Protein AF-A0A0L0F9A6-F1 (afdb_monomer)

InterPro domains:
  IPR023214 HAD superfamily [G3DSA:3.40.50.1000] (160-211)
  IPR023299 P-type ATPase, cytoplasmic domain N [G3DSA:3.40.1110.10] (5-159)
  IPR023299 P-type ATPase, cytoplasmic domain N [SSF81660] (18-168)
  IPR036412 HAD-like superfamily [SSF56784] (158-204)

Mean predicted aligned error: 7.93 Å

Secondary structure (DSSP, 8-state):
---------PPPS--S------S-HHHHHHHHHHHHTT--HHHHTTSS-EEEEEEEETTTTEEEEEEEETTEEEEEEEEEHHHHHHHEEEEE-TTS-EEE--HHHHHHHHHHHHHHHHTTPEEEEEEEEEEETTS-GGG--STTHHHHTSSEEEEEEEEE--PPPTTHHHHHHHHHHTTPPP----SS-HHHHHHHHHHTTS--STT-PPPP-

Foldseek 3Di:
DDDLDDDDDDDDDPPDDQPPDPDDPVVSVVVSVCVSVVHPVVVVVVAFDWPDWADADLVLQKTWTWTDHDQKIKIKMKGQAVSLLQQEQWEAGPVRDIDGCDPVNSVVVVVVSLVLLLVLWFKMWIWMDMGGPPPPPVPDDPVCVVVRSHHIYTYDMDTHHPDDDPCQLVVVVVCVVVVHQDDDDDSGDQSSSVNVCVVSVNDDDPPPRDDDD

Organism: NCBI:txid667725

Sequence (213 aa):
ASSGDATVVALSEAGTAPNEHVGSKTECALLQVCLDLGVEYSELRKEGATLRLIPFNSDRKRMSKVIHRNHSTRVHSKGASEVMLDLCTQQVDENGAVSDFTPKQKDVYLRHIDHYASDGLRTLVLAYKDYPEDHGISDWDEESIDDIEKNLVFLCLVGIQDPVRPEVPEAIQQCKSAGIVVRMVTGDNVTTATTIARECGILDSKNDLGMRV

pLDDT: mean 84.62, std 15.72, range [30.17, 98.31]

Structure (mmCIF, N/CA/C/O backbone):
data_AF-A0A0L0F9A6-F1
#
_entry.id   AF-A0A0L0F9A6-F1
#
loop_
_atom_site.group_PDB
_atom_site.id
_atom_site.type_symbol
_atom_site.label_atom_id
_atom_site.label_alt_id
_atom_site.label_comp_id
_atom_site.label_asym_id
_atom_site.label_entity_id
_atom_site.label_seq_id
_atom_site.pdbx_PDB_ins_code
_atom_site.Cartn_x
_atom_site.Cartn_y
_atom_site.Cartn_z
_atom_site.occupancy
_atom_site.B_iso_or_equiv
_atom_site.auth_seq_id
_atom_site.auth_comp_id
_atom_site.auth_asym_id
_atom_site.auth_atom_id
_atom_site.pdbx_PDB_model_num
ATOM 1 N N . ALA A 1 1 ? -15.914 -6.368 -26.655 1.00 30.17 1 ALA A N 1
ATOM 2 C CA . ALA A 1 1 ? -15.026 -5.203 -26.486 1.00 30.17 1 ALA A CA 1
ATOM 3 C C . ALA A 1 1 ? -14.670 -5.162 -25.011 1.00 30.17 1 ALA A C 1
ATOM 5 O O . ALA A 1 1 ? -15.545 -4.888 -24.203 1.00 30.17 1 ALA A O 1
ATOM 6 N N . SER A 1 2 ? -13.477 -5.651 -24.688 1.00 31.83 2 SER A N 1
ATOM 7 C CA . SER A 1 2 ? -13.043 -6.101 -23.363 1.00 31.83 2 SER A CA 1
ATOM 8 C C . SER A 1 2 ? -12.945 -4.949 -22.362 1.00 31.83 2 SER A C 1
ATOM 10 O O . SER A 1 2 ? -12.111 -4.057 -22.519 1.00 31.83 2 SER A O 1
ATOM 12 N N . SER A 1 3 ? -13.803 -4.973 -21.343 1.00 35.12 3 SER A N 1
ATOM 13 C CA . SER A 1 3 ? -13.564 -4.285 -20.079 1.00 35.12 3 SER A CA 1
ATOM 14 C C . SER A 1 3 ? -12.294 -4.871 -19.467 1.00 35.12 3 SER A C 1
ATOM 16 O O . SER A 1 3 ? -12.170 -6.086 -19.346 1.00 35.12 3 SER A O 1
ATOM 18 N N . GLY A 1 4 ? -11.318 -4.018 -19.156 1.00 35.62 4 GLY A N 1
ATOM 19 C CA . GLY A 1 4 ? -10.178 -4.391 -18.322 1.00 35.62 4 GLY A CA 1
ATOM 20 C C . GLY A 1 4 ? -10.669 -4.558 -16.892 1.00 35.62 4 GLY A C 1
ATOM 21 O O . GLY A 1 4 ? -10.536 -3.635 -16.090 1.00 35.62 4 GLY A O 1
ATOM 22 N N . ASP A 1 5 ? -11.334 -5.679 -16.624 1.00 40.25 5 ASP A N 1
ATOM 23 C CA . ASP A 1 5 ? -11.824 -6.008 -15.297 1.00 40.25 5 ASP A CA 1
ATOM 24 C C . ASP A 1 5 ? -10.607 -6.288 -14.418 1.00 40.25 5 ASP A C 1
ATOM 26 O O . ASP A 1 5 ? -9.844 -7.221 -14.651 1.00 40.25 5 ASP A O 1
ATOM 30 N N . ALA A 1 6 ? -10.379 -5.419 -13.434 1.00 47.62 6 ALA A N 1
ATOM 31 C CA . ALA A 1 6 ? -9.400 -5.683 -12.399 1.00 47.62 6 ALA A CA 1
ATOM 32 C C . ALA A 1 6 ? -9.805 -6.986 -11.697 1.00 47.62 6 ALA A C 1
ATOM 34 O O . ALA A 1 6 ? -10.875 -7.062 -11.090 1.00 47.62 6 ALA A O 1
ATOM 35 N N . THR A 1 7 ? -8.963 -8.012 -11.784 1.00 53.97 7 THR A N 1
ATOM 36 C CA . THR A 1 7 ? -9.190 -9.272 -11.077 1.00 53.97 7 THR A CA 1
ATOM 37 C C . THR A 1 7 ? -9.071 -9.022 -9.578 1.00 53.97 7 THR A C 1
ATOM 39 O O . THR A 1 7 ? -7.976 -8.858 -9.039 1.00 53.97 7 THR A O 1
ATOM 42 N N . VAL A 1 8 ? -10.215 -8.958 -8.895 1.00 58.09 8 VAL A N 1
ATOM 43 C CA . VAL A 1 8 ? -10.27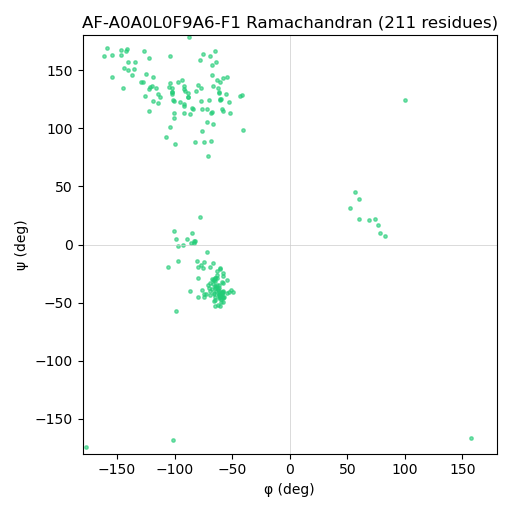6 -8.843 -7.437 1.00 58.09 8 VAL A CA 1
ATOM 44 C C . VAL A 1 8 ? -10.217 -10.244 -6.848 1.00 58.09 8 VAL A C 1
ATOM 46 O O . VAL A 1 8 ? -11.146 -11.034 -7.001 1.00 58.09 8 VAL A O 1
ATOM 49 N N . VAL A 1 9 ? -9.122 -10.548 -6.155 1.00 60.62 9 VAL A N 1
ATOM 50 C CA . VAL A 1 9 ? -8.980 -11.785 -5.384 1.00 60.62 9 VAL A CA 1
ATOM 51 C C . VAL A 1 9 ? -9.237 -11.455 -3.918 1.00 60.62 9 VAL A C 1
ATOM 53 O O . VAL A 1 9 ? -8.427 -10.792 -3.274 1.00 60.62 9 VAL A O 1
ATOM 56 N N . ALA A 1 10 ? -10.377 -11.905 -3.396 1.00 56.72 10 ALA A N 1
ATOM 57 C CA . ALA A 1 10 ? -10.650 -11.873 -1.966 1.00 56.72 10 ALA A CA 1
ATOM 58 C C . ALA A 1 10 ? -10.051 -13.128 -1.321 1.00 56.72 10 ALA A C 1
ATOM 60 O O . ALA A 1 10 ? -10.447 -14.245 -1.654 1.00 56.72 10 ALA A O 1
ATOM 61 N N . LEU A 1 11 ? -9.098 -12.943 -0.411 1.00 62.34 11 LEU A N 1
ATOM 62 C CA . LEU A 1 11 ? -8.519 -14.024 0.385 1.00 62.34 11 LEU A CA 1
ATOM 63 C C . LEU A 1 11 ? -9.177 -13.997 1.771 1.00 62.34 11 LEU A C 1
ATOM 65 O O . LEU A 1 11 ? -9.226 -12.952 2.417 1.00 62.34 11 LEU A O 1
ATOM 69 N N . SER A 1 12 ? -9.779 -15.121 2.168 1.00 49.47 12 SER A N 1
ATOM 70 C CA . SER A 1 12 ? -10.522 -15.266 3.426 1.00 49.47 12 SER A CA 1
ATOM 71 C C . SER A 1 12 ? -9.599 -15.381 4.640 1.00 49.47 12 SER A C 1
ATOM 73 O O . SER A 1 12 ? -8.419 -15.687 4.492 1.00 49.47 12 SER A O 1
ATOM 75 N N . GLU A 1 13 ? -10.164 -15.189 5.838 1.00 48.97 13 GLU A N 1
ATOM 76 C CA . GLU A 1 13 ? -9.470 -15.294 7.127 1.00 48.97 13 GLU A CA 1
ATOM 77 C C . GLU A 1 13 ? -8.549 -16.518 7.197 1.00 48.97 13 GLU A C 1
ATOM 79 O O . GLU A 1 13 ? -8.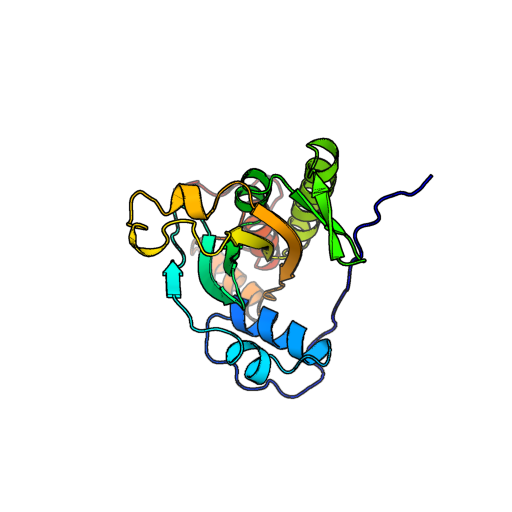967 -17.642 6.913 1.00 48.97 13 GLU A O 1
ATOM 84 N N . ALA A 1 14 ? -7.293 -16.258 7.571 1.00 44.53 14 ALA A N 1
ATOM 85 C CA . ALA A 1 14 ? -6.200 -17.212 7.689 1.00 44.53 14 ALA A CA 1
ATOM 86 C C . ALA A 1 14 ? -6.651 -18.547 8.316 1.00 44.53 14 ALA A C 1
ATOM 88 O O . ALA A 1 14 ? -6.754 -18.688 9.534 1.00 44.53 14 ALA A O 1
ATOM 89 N N . GLY A 1 15 ? -6.915 -19.541 7.464 1.00 42.00 15 GLY A N 1
ATOM 90 C CA . GLY A 1 15 ? -7.326 -20.894 7.854 1.00 42.00 15 GLY A CA 1
ATOM 91 C C . GLY A 1 15 ? -6.160 -21.811 8.232 1.00 42.00 15 GLY A C 1
ATOM 92 O O . GLY A 1 15 ? -6.363 -22.978 8.561 1.00 42.00 15 GLY A O 1
ATOM 93 N N . THR A 1 16 ? -4.933 -21.305 8.197 1.00 44.19 16 THR A N 1
ATOM 94 C CA . THR A 1 16 ? -3.727 -22.013 8.628 1.00 44.19 16 THR A CA 1
ATOM 95 C C . THR A 1 16 ? -3.131 -21.278 9.813 1.00 44.19 16 THR A C 1
ATOM 97 O O . THR A 1 16 ? -3.045 -20.051 9.782 1.00 44.19 16 THR A O 1
ATOM 100 N N . ALA A 1 17 ? -2.733 -22.022 10.855 1.00 45.25 17 ALA A N 1
ATOM 101 C CA . ALA A 1 17 ? -2.015 -21.476 12.005 1.00 45.25 17 ALA A CA 1
ATOM 102 C C . ALA A 1 17 ? -0.969 -20.463 11.512 1.00 45.25 17 ALA A C 1
ATOM 104 O O . ALA A 1 17 ? -0.243 -20.795 10.571 1.00 45.25 17 ALA A O 1
ATOM 105 N N . PRO A 1 18 ? -0.929 -19.237 12.065 1.00 48.56 18 PRO A N 1
ATOM 106 C CA . PRO A 1 18 ? -0.063 -18.201 11.538 1.00 48.56 18 PRO A CA 1
ATOM 107 C C . PRO A 1 18 ? 1.362 -18.734 11.579 1.00 48.56 18 PRO A C 1
ATOM 109 O O . PRO A 1 18 ? 1.901 -18.994 12.656 1.00 48.56 18 PRO A O 1
ATOM 112 N N . ASN A 1 19 ? 1.973 -18.910 10.407 1.00 56.53 19 ASN A N 1
ATOM 113 C CA . ASN A 1 19 ? 3.422 -18.916 10.355 1.00 56.53 19 ASN A CA 1
ATOM 114 C C . ASN A 1 19 ? 3.842 -17.614 11.040 1.00 56.53 19 ASN A C 1
ATOM 116 O O . ASN A 1 19 ? 3.338 -16.544 10.693 1.00 56.53 19 ASN A O 1
ATOM 120 N N . GLU A 1 20 ? 4.655 -17.713 12.091 1.00 68.44 20 GLU A N 1
ATOM 121 C CA . GLU A 1 20 ? 5.037 -16.554 12.889 1.00 68.44 20 GLU A CA 1
ATOM 122 C C . GLU A 1 20 ? 5.924 -15.646 12.030 1.00 68.44 20 GLU A C 1
ATOM 124 O O . GLU A 1 20 ? 7.142 -15.800 11.938 1.00 68.44 20 GLU A O 1
ATOM 129 N N . HIS A 1 21 ? 5.284 -14.725 11.313 1.00 76.94 21 HIS A N 1
ATOM 130 C CA . HIS A 1 21 ? 5.961 -13.742 10.488 1.00 76.94 21 HIS A CA 1
ATOM 131 C C . HIS A 1 21 ? 6.515 -12.648 11.395 1.00 76.94 21 HIS A C 1
ATOM 133 O O . HIS A 1 21 ? 5.771 -11.989 12.122 1.00 76.94 21 HIS A O 1
ATOM 139 N N . VAL A 1 22 ? 7.821 -12.410 11.313 1.00 81.81 22 VAL A N 1
ATOM 140 C CA . VAL A 1 22 ? 8.473 -11.299 12.013 1.00 81.81 22 VAL A CA 1
ATOM 141 C C . VAL A 1 22 ? 8.516 -10.083 11.091 1.00 81.81 22 VAL A C 1
ATOM 143 O O . VAL A 1 22 ? 9.129 -10.128 10.022 1.00 81.81 22 VAL A O 1
ATOM 146 N N . GLY A 1 23 ? 7.885 -8.986 11.505 1.00 84.38 23 GLY A N 1
ATOM 147 C CA . GLY A 1 23 ? 7.850 -7.742 10.738 1.00 84.38 23 GLY A CA 1
ATOM 148 C C . GLY A 1 23 ? 6.668 -6.854 11.105 1.00 84.38 23 GLY A C 1
ATOM 149 O O . GLY A 1 23 ? 5.999 -7.060 12.118 1.00 84.38 23 GLY A O 1
ATOM 150 N N . SER A 1 24 ? 6.403 -5.844 10.274 1.00 86.38 24 SER A N 1
ATOM 151 C CA . SER A 1 24 ? 5.183 -5.049 10.429 1.00 86.38 24 SER A CA 1
ATOM 152 C C . SER A 1 24 ? 3.948 -5.897 10.104 1.00 86.38 24 SER A C 1
ATOM 154 O O . SER A 1 24 ? 3.983 -6.706 9.180 1.00 86.38 24 SER A O 1
ATOM 156 N N . LYS A 1 25 ? 2.821 -5.672 10.796 1.00 85.94 25 LYS A N 1
ATOM 157 C CA . LYS A 1 25 ? 1.548 -6.362 10.497 1.00 85.94 25 LYS A CA 1
ATOM 158 C C . LYS A 1 25 ? 1.187 -6.311 9.007 1.00 85.94 25 LYS A C 1
ATOM 160 O O . LYS A 1 25 ? 0.752 -7.305 8.441 1.00 85.94 25 LYS A O 1
ATOM 165 N N . THR A 1 26 ? 1.410 -5.156 8.381 1.00 88.12 26 THR A N 1
ATOM 166 C CA . THR A 1 26 ? 1.209 -4.933 6.946 1.00 88.12 26 THR A CA 1
ATOM 167 C C . THR A 1 26 ? 2.036 -5.900 6.097 1.00 88.12 26 THR A C 1
ATOM 169 O O . THR A 1 26 ? 1.534 -6.474 5.140 1.00 88.12 26 THR A O 1
ATOM 172 N N . GLU A 1 27 ? 3.314 -6.089 6.426 1.00 88.88 27 GLU A N 1
ATOM 173 C CA . GLU A 1 27 ? 4.190 -7.028 5.719 1.00 88.88 27 GLU A CA 1
ATOM 174 C C . GLU A 1 27 ? 3.810 -8.471 5.970 1.00 88.88 27 GLU A C 1
ATOM 176 O O . GLU A 1 27 ? 3.771 -9.248 5.022 1.00 88.88 27 GLU A O 1
ATOM 181 N N . CYS A 1 28 ? 3.504 -8.817 7.217 1.00 89.62 28 CYS A N 1
ATOM 182 C CA . CYS A 1 28 ? 3.061 -10.155 7.574 1.00 89.62 28 CYS A CA 1
ATOM 183 C C . CYS A 1 28 ? 1.780 -10.530 6.819 1.00 89.62 28 CYS A C 1
ATOM 185 O O . CYS A 1 28 ? 1.700 -11.633 6.293 1.00 89.62 28 CYS A O 1
ATOM 187 N N . ALA A 1 29 ? 0.828 -9.600 6.676 1.00 90.31 29 ALA A N 1
ATOM 188 C CA . ALA A 1 29 ? -0.377 -9.808 5.874 1.00 90.31 29 ALA A CA 1
ATOM 189 C C . ALA A 1 29 ? -0.046 -10.085 4.397 1.00 90.31 29 ALA A C 1
ATOM 191 O O . ALA A 1 29 ? -0.568 -11.030 3.817 1.00 90.31 29 ALA A O 1
ATOM 192 N N . LEU A 1 30 ? 0.876 -9.322 3.796 1.00 91.50 30 LEU A N 1
ATOM 193 C CA . LEU A 1 30 ? 1.316 -9.565 2.415 1.00 91.50 30 LEU A CA 1
ATOM 194 C C . LEU A 1 30 ? 2.044 -10.907 2.246 1.00 91.50 30 LEU A C 1
ATOM 196 O O . LEU A 1 30 ? 1.900 -11.555 1.215 1.00 91.50 30 LEU A O 1
ATOM 200 N N . LEU A 1 31 ? 2.828 -11.334 3.238 1.00 90.88 31 LEU A N 1
ATOM 201 C CA . LEU A 1 31 ? 3.477 -12.649 3.215 1.00 90.88 31 LEU A CA 1
ATOM 202 C C . LEU A 1 31 ? 2.471 -13.782 3.382 1.00 90.88 31 LEU A C 1
ATOM 204 O O . LEU A 1 31 ? 2.616 -14.812 2.729 1.00 90.88 31 LEU A O 1
ATOM 208 N N . GLN A 1 32 ? 1.449 -13.581 4.212 1.00 88.94 32 GLN A N 1
ATOM 209 C CA . GLN A 1 32 ? 0.367 -14.541 4.364 1.00 88.94 32 GLN A CA 1
ATOM 210 C C . GLN A 1 32 ? -0.383 -14.732 3.043 1.00 88.94 32 GLN A C 1
ATOM 212 O O . GLN A 1 32 ? -0.573 -15.868 2.634 1.00 88.94 32 GLN A O 1
ATOM 217 N N . VAL A 1 33 ? -0.662 -13.648 2.311 1.00 89.19 33 VAL A N 1
ATOM 218 C CA . VAL A 1 33 ? -1.244 -13.718 0.959 1.00 89.19 33 VAL A CA 1
ATOM 219 C C . VAL A 1 33 ? -0.416 -14.602 0.020 1.00 89.19 33 VAL A C 1
ATOM 221 O O . VAL A 1 33 ? -0.985 -15.398 -0.721 1.00 89.19 33 VAL A O 1
ATOM 224 N N . CYS A 1 34 ? 0.919 -14.516 0.051 1.00 89.06 34 CYS A N 1
ATOM 225 C CA . CYS A 1 34 ? 1.757 -15.414 -0.751 1.00 89.06 34 CYS A CA 1
ATOM 226 C C . CYS A 1 34 ? 1.534 -16.887 -0.379 1.00 89.06 34 CYS A C 1
ATOM 228 O O . CYS A 1 34 ? 1.382 -17.719 -1.271 1.00 89.06 34 CYS A O 1
ATOM 230 N N . LEU A 1 35 ? 1.485 -17.207 0.917 1.00 88.12 35 LEU A N 1
ATOM 231 C CA . LEU A 1 35 ? 1.253 -18.576 1.388 1.00 88.12 35 LEU A CA 1
ATOM 232 C C . LEU A 1 35 ? -0.143 -19.084 1.023 1.00 88.12 35 LEU A C 1
ATOM 234 O O . LEU A 1 35 ? -0.274 -20.218 0.572 1.00 88.12 35 LEU A O 1
ATOM 238 N N . ASP A 1 36 ? -1.164 -18.240 1.159 1.00 86.56 36 ASP A N 1
ATOM 239 C CA . ASP A 1 36 ? -2.549 -18.575 0.815 1.00 86.56 36 ASP A CA 1
ATOM 240 C C . ASP A 1 36 ? -2.698 -18.863 -0.691 1.00 86.56 36 ASP A C 1
ATOM 242 O O . ASP A 1 36 ? -3.518 -19.685 -1.098 1.00 86.56 36 ASP A O 1
ATOM 246 N N . LEU A 1 37 ? -1.854 -18.241 -1.523 1.00 87.62 37 LEU A N 1
ATOM 247 C CA . LEU A 1 37 ? -1.732 -18.516 -2.959 1.00 87.62 37 LEU A CA 1
ATOM 248 C C . LEU A 1 37 ? -0.833 -19.727 -3.284 1.00 87.62 37 LEU A C 1
ATOM 250 O O . LEU A 1 37 ? -0.607 -20.024 -4.457 1.00 87.62 37 LEU A O 1
ATOM 254 N N . GLY A 1 38 ? -0.307 -20.429 -2.277 1.00 89.06 38 GLY A N 1
ATOM 255 C CA . GLY A 1 38 ? 0.588 -21.577 -2.450 1.00 89.06 38 GLY A CA 1
ATOM 256 C C . GLY A 1 38 ? 2.009 -21.204 -2.884 1.00 89.06 38 GLY A C 1
ATOM 257 O O . GLY A 1 38 ? 2.713 -22.032 -3.463 1.00 89.06 38 GLY A O 1
ATOM 258 N N . VAL A 1 39 ? 2.435 -19.961 -2.641 1.00 88.75 39 VAL A N 1
ATOM 259 C CA . VAL A 1 39 ? 3.751 -19.442 -3.027 1.00 88.75 39 VAL A CA 1
ATOM 260 C C . VAL A 1 39 ? 4.705 -19.431 -1.831 1.00 88.75 39 VAL A C 1
ATOM 262 O O . VAL A 1 39 ? 4.581 -18.621 -0.909 1.00 88.75 39 VAL A O 1
ATOM 265 N N . GLU A 1 40 ? 5.740 -20.269 -1.903 1.00 88.50 40 GLU A N 1
ATOM 266 C CA . GLU A 1 40 ? 6.852 -20.291 -0.946 1.00 88.50 40 GLU A CA 1
ATOM 267 C C . GLU A 1 40 ? 7.803 -19.103 -1.167 1.00 88.50 40 GLU A C 1
ATOM 269 O O . GLU A 1 40 ? 8.801 -19.170 -1.891 1.00 88.50 40 GLU A O 1
ATOM 274 N N . TYR A 1 41 ? 7.506 -17.974 -0.519 1.00 86.81 41 TYR A N 1
ATOM 275 C CA . TYR A 1 41 ? 8.293 -16.741 -0.662 1.00 86.81 41 TYR A CA 1
ATOM 276 C C . TYR A 1 41 ? 9.725 -16.846 -0.104 1.00 86.81 41 TYR A C 1
ATOM 278 O O . TYR A 1 41 ? 10.561 -15.984 -0.386 1.00 86.81 41 TYR A O 1
ATOM 286 N N . SER A 1 42 ? 10.015 -17.856 0.720 1.00 85.56 42 SER A N 1
ATOM 287 C CA . SER A 1 42 ? 11.337 -18.097 1.308 1.00 85.56 42 SER A CA 1
ATOM 288 C C . SER A 1 42 ? 12.383 -18.427 0.237 1.00 85.56 42 SER A C 1
ATOM 290 O O . SER A 1 42 ? 13.495 -17.899 0.292 1.00 85.56 42 SER A O 1
ATOM 292 N N . GLU A 1 43 ? 12.007 -19.213 -0.774 1.00 83.62 43 GLU A N 1
ATOM 293 C CA . GLU A 1 43 ? 12.854 -19.537 -1.924 1.00 83.62 43 GLU A CA 1
ATOM 294 C C . GLU A 1 43 ? 12.973 -18.347 -2.880 1.00 83.62 43 GLU A C 1
ATOM 296 O O . GLU A 1 43 ? 14.084 -17.981 -3.258 1.00 83.62 43 GLU A O 1
ATOM 301 N N . LEU A 1 44 ? 11.867 -17.644 -3.160 1.00 83.19 44 LEU A N 1
ATOM 302 C CA . LEU A 1 44 ? 11.878 -16.432 -3.994 1.00 83.19 44 LEU A CA 1
ATOM 303 C C . LEU A 1 44 ? 12.807 -15.345 -3.441 1.00 83.19 44 LEU A C 1
ATOM 305 O O . LEU A 1 44 ? 13.432 -14.605 -4.190 1.00 83.19 44 LEU A O 1
ATOM 309 N N . ARG A 1 45 ? 12.942 -15.239 -2.115 1.00 84.81 45 ARG A N 1
ATOM 310 C CA . ARG A 1 45 ? 13.866 -14.280 -1.487 1.00 84.81 45 ARG A CA 1
ATOM 311 C C . ARG A 1 45 ? 15.341 -14.620 -1.690 1.00 84.81 45 ARG A C 1
ATOM 313 O O . ARG A 1 45 ? 16.171 -13.732 -1.497 1.00 84.81 45 ARG A O 1
ATOM 320 N N . LYS A 1 46 ? 15.671 -15.869 -2.031 1.00 83.06 46 LYS A N 1
ATOM 321 C CA . LYS A 1 46 ? 17.036 -16.275 -2.398 1.00 83.06 46 LYS A CA 1
ATOM 322 C C . LYS A 1 46 ? 17.360 -15.891 -3.842 1.00 83.06 46 LYS A C 1
ATOM 324 O O . LYS A 1 46 ? 18.536 -15.795 -4.191 1.00 83.06 46 LYS A O 1
ATOM 329 N N . GLU A 1 47 ? 16.343 -15.649 -4.667 1.00 72.81 47 GLU A N 1
ATOM 330 C CA . GLU A 1 47 ? 16.503 -15.198 -6.045 1.00 72.81 47 GLU A CA 1
ATOM 331 C C . GLU A 1 47 ? 16.870 -13.707 -6.078 1.00 72.81 47 GLU A C 1
ATOM 333 O O . GLU A 1 47 ? 16.024 -12.818 -5.995 1.00 72.81 47 GLU A O 1
ATOM 338 N N . GLY A 1 48 ? 18.168 -13.432 -6.212 1.00 73.25 48 GLY A N 1
ATOM 339 C CA . GLY A 1 48 ? 18.692 -12.085 -6.429 1.00 73.25 48 GLY A CA 1
ATOM 340 C C . GLY A 1 48 ? 19.253 -11.423 -5.172 1.00 73.25 48 GLY A C 1
ATOM 341 O O . GLY A 1 48 ? 18.584 -11.252 -4.151 1.00 73.25 48 GLY A O 1
ATOM 342 N N . ALA A 1 49 ? 20.513 -10.992 -5.261 1.00 83.81 49 ALA A N 1
ATOM 343 C CA . ALA A 1 49 ? 21.150 -10.216 -4.206 1.00 83.81 49 ALA A CA 1
ATOM 344 C C . ALA A 1 49 ? 20.422 -8.878 -4.007 1.00 83.81 49 ALA A C 1
ATOM 346 O O . ALA A 1 49 ? 20.109 -8.163 -4.962 1.00 83.81 49 ALA A O 1
ATOM 347 N N . THR A 1 50 ? 20.170 -8.528 -2.744 1.00 88.19 50 THR A N 1
ATOM 348 C CA . THR A 1 50 ? 19.655 -7.199 -2.396 1.00 88.19 50 THR A CA 1
ATOM 349 C C . THR A 1 50 ? 20.775 -6.187 -2.583 1.00 88.19 50 THR A C 1
ATOM 351 O O . THR A 1 50 ? 21.785 -6.262 -1.891 1.00 88.19 50 THR A O 1
ATOM 354 N N . LEU A 1 51 ? 20.581 -5.250 -3.506 1.00 87.56 51 LEU A N 1
ATOM 355 C CA . LEU A 1 51 ? 21.542 -4.186 -3.792 1.00 87.56 51 LEU A CA 1
ATOM 356 C C . LEU A 1 51 ? 21.322 -2.987 -2.871 1.00 87.56 51 LEU A C 1
ATOM 358 O O . LEU A 1 51 ? 22.275 -2.380 -2.392 1.00 87.56 51 LEU A O 1
ATOM 362 N N . ARG A 1 52 ? 20.056 -2.646 -2.607 1.00 89.12 52 ARG A N 1
ATOM 363 C CA . ARG A 1 52 ? 19.693 -1.509 -1.759 1.00 89.12 52 ARG A CA 1
ATOM 364 C C . ARG A 1 52 ? 18.322 -1.696 -1.126 1.00 89.12 52 ARG A C 1
ATOM 366 O O . ARG A 1 52 ? 17.398 -2.216 -1.752 1.00 89.12 52 ARG A O 1
ATOM 373 N N . LEU A 1 53 ? 18.188 -1.225 0.107 1.00 91.31 53 LEU A N 1
ATOM 374 C CA . LEU A 1 53 ? 16.911 -1.056 0.787 1.00 91.31 53 LEU A CA 1
ATOM 375 C C . LEU A 1 53 ? 16.685 0.437 1.015 1.00 91.31 53 LEU A C 1
ATOM 377 O O . LEU A 1 53 ? 17.495 1.091 1.664 1.00 91.31 53 LEU A O 1
ATOM 381 N N . ILE A 1 54 ? 15.583 0.954 0.487 1.00 93.25 54 ILE A N 1
ATOM 382 C CA . ILE A 1 54 ? 15.110 2.313 0.722 1.00 93.25 54 ILE A CA 1
ATOM 383 C C . ILE A 1 54 ? 13.943 2.179 1.709 1.00 93.25 54 ILE A C 1
ATOM 385 O O . ILE A 1 54 ? 12.855 1.758 1.302 1.00 93.25 54 ILE A O 1
ATOM 389 N N . PRO A 1 55 ? 14.154 2.448 3.010 1.00 93.19 55 PRO A N 1
ATOM 390 C CA . PRO A 1 55 ? 13.135 2.223 4.026 1.00 93.19 55 PRO A CA 1
ATOM 391 C C . PRO A 1 55 ? 11.926 3.139 3.825 1.00 93.19 55 PRO A C 1
ATOM 393 O O . PRO A 1 55 ? 11.964 4.114 3.065 1.00 93.19 55 PRO A O 1
ATOM 396 N N . PHE A 1 56 ? 10.845 2.816 4.534 1.00 92.44 56 PHE A N 1
ATOM 397 C CA . PHE A 1 56 ? 9.658 3.656 4.542 1.00 92.44 56 PHE A CA 1
ATOM 398 C C . PHE A 1 56 ? 9.990 5.035 5.106 1.00 92.44 56 PHE A C 1
ATOM 400 O O . PHE A 1 56 ? 10.594 5.156 6.170 1.00 92.44 56 PHE A O 1
ATOM 407 N N . ASN A 1 57 ? 9.558 6.066 4.392 1.00 91.94 57 ASN A N 1
ATOM 408 C CA . ASN A 1 57 ? 9.650 7.450 4.826 1.00 91.94 57 ASN A CA 1
ATOM 409 C C . ASN A 1 57 ? 8.236 8.053 4.836 1.00 91.94 57 ASN A C 1
ATOM 411 O O . ASN A 1 57 ? 7.474 7.849 3.891 1.00 91.94 57 ASN A O 1
ATOM 415 N N . SER A 1 58 ? 7.880 8.766 5.908 1.00 88.81 58 SER A N 1
ATOM 416 C CA . SER A 1 58 ? 6.538 9.333 6.111 1.00 88.81 58 SER A CA 1
ATOM 417 C C . SER A 1 58 ? 6.168 10.409 5.095 1.00 88.81 58 SER A C 1
ATOM 419 O O . SER A 1 58 ? 4.990 10.548 4.774 1.00 88.81 58 SER A O 1
ATOM 421 N N . ASP A 1 59 ? 7.155 11.128 4.566 1.00 89.44 59 ASP A N 1
ATOM 422 C CA . ASP A 1 59 ? 6.945 12.205 3.599 1.00 89.44 59 ASP A CA 1
ATOM 423 C C . ASP A 1 59 ? 6.724 11.614 2.202 1.00 89.44 59 ASP A C 1
ATOM 425 O O . ASP A 1 59 ? 5.762 11.951 1.514 1.00 89.44 59 ASP A O 1
ATOM 429 N N . ARG A 1 60 ? 7.557 10.635 1.819 1.00 91.94 60 ARG A N 1
ATOM 430 C CA . ARG A 1 60 ? 7.444 9.894 0.549 1.00 91.94 60 ARG A CA 1
ATOM 431 C C . ARG A 1 60 ? 6.307 8.865 0.537 1.00 91.94 60 ARG A C 1
ATOM 433 O O . ARG A 1 60 ? 5.897 8.434 -0.541 1.00 91.94 60 ARG A O 1
ATOM 440 N N . LYS A 1 61 ? 5.833 8.446 1.717 1.00 93.62 61 LYS A N 1
ATOM 441 C CA . LYS A 1 61 ? 4.773 7.445 1.970 1.00 93.62 61 LYS A CA 1
ATOM 442 C C . LYS A 1 61 ? 4.971 6.104 1.263 1.00 93.62 61 LYS A C 1
ATOM 444 O O . LYS A 1 61 ? 4.007 5.420 0.910 1.00 93.62 61 LYS A O 1
ATOM 449 N N . ARG A 1 62 ? 6.225 5.711 1.060 1.00 95.31 62 ARG A N 1
ATOM 450 C CA . ARG A 1 62 ? 6.596 4.486 0.348 1.00 95.31 62 ARG A CA 1
ATOM 451 C C . ARG A 1 62 ? 7.955 3.979 0.796 1.00 95.31 62 ARG A C 1
ATOM 453 O O . ARG A 1 62 ? 8.736 4.709 1.405 1.00 95.31 62 ARG A O 1
ATOM 460 N N . MET A 1 63 ? 8.212 2.720 0.479 1.00 95.56 63 MET A N 1
ATOM 461 C CA . MET A 1 63 ? 9.515 2.084 0.600 1.00 95.56 63 MET A CA 1
ATOM 462 C C . MET A 1 63 ? 9.821 1.293 -0.663 1.00 95.56 63 MET A C 1
ATOM 464 O O . MET A 1 63 ? 8.898 0.841 -1.350 1.00 95.56 63 MET A O 1
ATOM 468 N N . SER A 1 64 ? 11.105 1.056 -0.906 1.00 96.00 64 SER A N 1
ATOM 469 C CA . SER A 1 64 ? 11.554 0.314 -2.076 1.00 96.00 64 SER A CA 1
ATOM 470 C C . SER A 1 64 ? 12.704 -0.628 -1.757 1.00 96.00 64 SER A C 1
ATOM 472 O O . SER A 1 64 ? 13.523 -0.385 -0.871 1.00 96.00 64 SER A O 1
ATOM 474 N N . LYS A 1 65 ? 12.781 -1.726 -2.500 1.00 93.44 65 LYS A N 1
ATOM 475 C CA . LYS A 1 65 ? 13.879 -2.683 -2.451 1.00 93.44 65 LYS A CA 1
ATOM 476 C C . LYS A 1 65 ? 14.431 -2.876 -3.852 1.00 93.44 65 LYS A C 1
ATOM 478 O O . LYS A 1 65 ? 13.686 -3.188 -4.774 1.00 93.44 65 LYS A O 1
ATOM 483 N N . VAL A 1 66 ? 15.740 -2.722 -3.985 1.00 92.00 66 VAL A N 1
ATOM 484 C CA . VAL A 1 66 ? 16.472 -2.907 -5.234 1.00 92.00 66 VAL A CA 1
ATOM 485 C C . VAL A 1 66 ? 17.151 -4.268 -5.188 1.00 92.00 66 VAL A C 1
ATOM 487 O O . VAL A 1 66 ? 17.906 -4.558 -4.254 1.00 92.00 66 VAL A O 1
ATOM 490 N N . ILE A 1 67 ? 16.875 -5.105 -6.181 1.00 90.94 67 ILE A N 1
ATOM 491 C CA . ILE A 1 67 ? 17.443 -6.447 -6.304 1.00 90.94 67 ILE A CA 1
ATOM 492 C C . ILE A 1 67 ? 18.127 -6.621 -7.654 1.00 90.94 67 ILE A C 1
ATOM 494 O O . ILE A 1 67 ? 17.677 -6.088 -8.670 1.00 90.94 67 ILE A O 1
ATOM 498 N N . HIS A 1 68 ? 19.193 -7.412 -7.665 1.00 88.00 68 HIS A N 1
ATOM 499 C CA . HIS A 1 68 ? 19.782 -7.895 -8.903 1.00 88.00 68 HIS A CA 1
ATOM 500 C C . HIS A 1 68 ? 18.933 -9.035 -9.479 1.00 88.00 68 HIS A C 1
ATOM 502 O O . HIS A 1 68 ? 18.542 -9.949 -8.752 1.00 88.00 68 HIS A O 1
ATOM 508 N N . ARG A 1 69 ? 18.673 -9.000 -10.786 1.00 84.56 69 ARG A N 1
ATOM 509 C CA . ARG A 1 69 ? 18.098 -10.101 -11.569 1.00 84.56 69 ARG A CA 1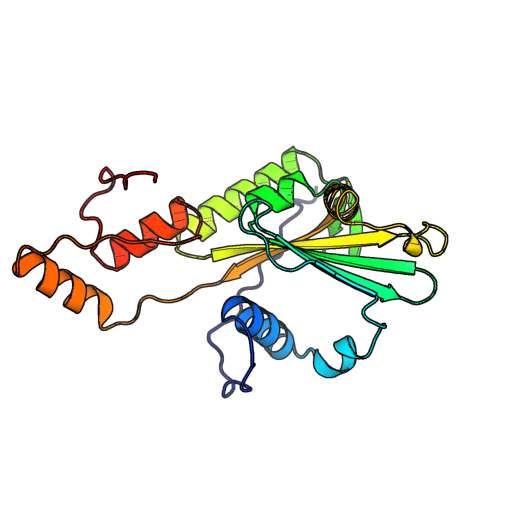
ATOM 510 C C . ARG A 1 69 ? 19.069 -10.452 -12.696 1.00 84.56 69 ARG A C 1
ATOM 512 O O . ARG A 1 69 ? 19.908 -9.639 -13.060 1.00 84.56 69 ARG A O 1
ATOM 519 N N . ASN A 1 70 ? 18.958 -11.649 -13.271 1.00 77.81 70 ASN A N 1
ATOM 520 C CA . ASN A 1 70 ? 19.819 -12.046 -14.392 1.00 77.81 70 ASN A CA 1
ATOM 521 C C . ASN A 1 70 ? 19.772 -10.977 -15.502 1.00 77.81 70 ASN A C 1
ATOM 523 O O . ASN A 1 70 ? 18.718 -10.768 -16.105 1.00 77.81 70 ASN A O 1
ATOM 527 N N . HIS A 1 71 ? 20.899 -10.296 -15.729 1.00 80.94 71 HIS A N 1
ATOM 528 C CA . HIS A 1 71 ? 21.077 -9.223 -16.720 1.00 80.94 71 HIS A CA 1
ATOM 529 C C . HIS A 1 71 ? 20.179 -7.984 -16.548 1.00 80.94 71 HIS A C 1
ATOM 531 O O . HIS A 1 71 ? 19.921 -7.255 -17.506 1.00 80.94 71 HIS A O 1
ATOM 537 N N . SER A 1 72 ? 19.658 -7.732 -15.345 1.00 87.94 72 SER A N 1
ATOM 538 C CA . SER A 1 72 ? 18.859 -6.534 -15.057 1.00 87.94 72 SER A CA 1
ATOM 539 C C . SER A 1 72 ? 18.824 -6.213 -13.566 1.00 87.94 72 SER A C 1
ATOM 541 O O . SER A 1 72 ? 19.229 -6.998 -12.712 1.00 87.94 72 SER A O 1
ATOM 543 N N . THR A 1 73 ? 18.320 -5.038 -13.223 1.00 90.44 73 THR A N 1
ATOM 544 C CA . THR A 1 73 ? 18.035 -4.673 -11.836 1.00 90.44 73 THR A CA 1
ATOM 545 C C . THR A 1 73 ? 16.574 -4.325 -11.700 1.00 90.44 73 THR A C 1
ATOM 547 O O . THR A 1 73 ? 16.033 -3.594 -12.523 1.00 90.44 73 THR A O 1
ATOM 550 N N . ARG A 1 74 ? 15.934 -4.832 -10.646 1.00 92.62 74 ARG A N 1
ATOM 551 C CA . ARG A 1 74 ? 14.533 -4.542 -10.363 1.00 92.62 74 ARG A CA 1
ATOM 552 C C . ARG A 1 74 ? 14.399 -3.748 -9.080 1.00 92.62 74 ARG A C 1
ATOM 554 O O . ARG A 1 74 ? 14.906 -4.141 -8.031 1.00 92.62 74 ARG A O 1
ATOM 561 N N . VAL A 1 75 ? 13.652 -2.659 -9.165 1.00 94.50 75 VAL A N 1
ATOM 562 C CA . VAL A 1 75 ? 13.142 -1.920 -8.015 1.00 94.50 75 VAL A CA 1
ATOM 563 C C . VAL A 1 75 ? 11.740 -2.425 -7.740 1.00 94.50 75 VAL A C 1
ATOM 565 O O . VAL A 1 75 ? 10.888 -2.375 -8.618 1.00 94.50 75 VAL A O 1
ATOM 568 N N . HIS A 1 76 ? 11.500 -2.923 -6.536 1.00 96.00 76 HIS A N 1
ATOM 569 C CA . HIS A 1 76 ? 10.166 -3.201 -6.023 1.00 96.00 76 HIS A CA 1
ATOM 570 C C . HIS A 1 76 ? 9.772 -2.095 -5.064 1.00 96.00 76 HIS A C 1
ATOM 572 O O . HIS A 1 76 ? 10.516 -1.821 -4.125 1.00 96.00 76 HIS A O 1
ATOM 578 N N . SER A 1 77 ? 8.594 -1.520 -5.252 1.00 97.38 77 SER A N 1
ATOM 579 C CA . SER A 1 77 ? 8.100 -0.417 -4.437 1.00 97.38 77 SER A CA 1
ATOM 580 C C . SER A 1 77 ? 6.714 -0.738 -3.903 1.00 97.38 77 SER A C 1
ATOM 582 O O . SER A 1 77 ? 5.870 -1.299 -4.603 1.00 97.38 77 SER A O 1
ATOM 584 N N . LYS A 1 78 ? 6.478 -0.367 -2.646 1.00 96.88 78 LYS A N 1
ATOM 585 C CA . LYS A 1 78 ? 5.149 -0.392 -2.035 1.00 96.88 78 LYS A CA 1
ATOM 586 C C . LYS A 1 78 ? 4.919 0.875 -1.230 1.00 96.88 78 LYS A C 1
ATOM 588 O O . LYS A 1 78 ? 5.843 1.390 -0.595 1.00 96.88 78 LYS A O 1
ATOM 593 N N . GLY A 1 79 ? 3.685 1.350 -1.204 1.00 95.94 79 GLY A N 1
ATOM 594 C CA . GLY A 1 79 ? 3.353 2.572 -0.485 1.00 95.94 79 GLY A CA 1
ATOM 595 C C . GLY A 1 79 ? 1.874 2.902 -0.517 1.00 95.94 79 GLY A C 1
ATOM 596 O O . GLY A 1 79 ? 1.062 2.116 -1.013 1.00 95.94 79 GLY A O 1
ATOM 597 N N . ALA A 1 80 ? 1.545 4.075 0.022 1.00 94.81 80 ALA A N 1
ATOM 598 C CA . ALA A 1 80 ? 0.191 4.610 0.009 1.00 94.81 80 ALA A CA 1
ATOM 599 C C . ALA A 1 80 ? -0.342 4.675 -1.429 1.00 94.81 80 ALA A C 1
ATOM 601 O O . ALA A 1 80 ? 0.326 5.207 -2.319 1.00 94.81 80 ALA A O 1
ATOM 602 N N . SER A 1 81 ? -1.541 4.133 -1.642 1.00 95.00 81 SER A N 1
ATOM 603 C CA . SER A 1 81 ? -2.066 3.855 -2.980 1.00 95.00 81 SER A CA 1
ATOM 604 C C . SER A 1 81 ? -2.158 5.084 -3.880 1.00 95.00 81 SER A C 1
ATOM 606 O O . SER A 1 81 ? -1.722 5.027 -5.025 1.00 95.00 81 SER A O 1
ATOM 608 N N . GLU A 1 82 ? -2.662 6.202 -3.352 1.00 90.19 82 GLU A N 1
ATOM 609 C CA . GLU A 1 82 ? -2.796 7.462 -4.098 1.00 90.19 82 GLU A CA 1
ATOM 610 C C . GLU A 1 82 ? -1.432 7.986 -4.568 1.00 90.19 82 GLU A C 1
ATOM 612 O O . GLU A 1 82 ? -1.254 8.291 -5.741 1.00 90.19 82 GLU A O 1
ATOM 617 N N . VAL A 1 83 ? -0.435 7.990 -3.675 1.00 93.56 83 VAL A N 1
ATOM 618 C CA . VAL A 1 83 ? 0.924 8.466 -3.986 1.00 93.56 83 VAL A CA 1
ATOM 619 C C . VAL A 1 83 ? 1.594 7.571 -5.024 1.00 93.56 83 VAL A C 1
ATOM 621 O O . VAL A 1 83 ? 2.246 8.046 -5.947 1.00 93.56 83 VAL A O 1
ATOM 624 N N . MET A 1 84 ? 1.446 6.258 -4.877 1.00 96.88 84 MET A N 1
ATOM 625 C CA . MET A 1 84 ? 2.076 5.285 -5.766 1.00 96.88 84 MET A CA 1
ATOM 626 C C . MET A 1 84 ? 1.443 5.263 -7.163 1.00 96.88 84 MET A C 1
ATOM 628 O O . MET A 1 84 ? 2.167 5.071 -8.139 1.00 96.88 84 MET A O 1
ATOM 632 N N . LEU A 1 85 ? 0.126 5.476 -7.291 1.00 96.12 85 LEU A N 1
ATOM 633 C CA . LEU A 1 85 ? -0.539 5.550 -8.599 1.00 96.12 85 LEU A CA 1
ATOM 634 C C . LEU A 1 85 ? 0.003 6.698 -9.458 1.00 96.12 85 LEU A C 1
ATOM 636 O O . LEU A 1 85 ? 0.175 6.528 -10.670 1.00 96.12 85 LEU A O 1
ATOM 640 N N . ASP A 1 86 ? 0.326 7.837 -8.849 1.00 95.31 86 ASP A N 1
ATOM 641 C CA . ASP A 1 86 ? 0.915 8.979 -9.556 1.00 95.31 86 ASP A CA 1
ATOM 642 C C . ASP A 1 86 ? 2.317 8.668 -10.094 1.00 95.31 86 ASP A C 1
ATOM 644 O O . ASP A 1 86 ? 2.689 9.139 -11.170 1.00 95.31 86 ASP A O 1
ATOM 648 N N . LEU A 1 87 ? 3.062 7.801 -9.405 1.00 97.00 87 LEU A N 1
ATOM 649 C CA . LEU A 1 87 ? 4.409 7.377 -9.795 1.00 97.00 87 LEU A CA 1
ATOM 650 C C . LEU A 1 87 ? 4.424 6.294 -10.883 1.00 97.00 87 LEU A C 1
ATOM 652 O O . LEU A 1 87 ? 5.474 6.049 -11.483 1.00 97.00 87 LEU A O 1
ATOM 656 N N . CYS A 1 88 ? 3.290 5.642 -11.155 1.00 98.12 88 CYS A N 1
ATOM 657 C CA . CYS A 1 88 ? 3.198 4.587 -12.163 1.00 98.12 88 CYS A CA 1
ATOM 658 C C . CYS A 1 88 ? 2.886 5.162 -13.551 1.00 98.12 88 CYS A C 1
ATOM 660 O O . CYS A 1 88 ? 1.897 5.868 -13.724 1.00 98.12 88 CYS A O 1
ATOM 662 N N . THR A 1 89 ? 3.680 4.839 -14.567 1.00 97.88 89 THR A N 1
ATOM 663 C CA . THR A 1 89 ? 3.407 5.210 -15.973 1.00 97.88 89 THR A CA 1
ATOM 664 C C . THR A 1 89 ? 2.939 4.028 -16.809 1.00 97.88 89 THR A C 1
ATOM 666 O O . THR A 1 89 ? 2.320 4.217 -17.854 1.00 97.88 89 THR A O 1
ATOM 669 N N . GLN A 1 90 ? 3.203 2.815 -16.333 1.00 98.19 90 GLN A N 1
ATOM 670 C CA . GLN A 1 90 ? 2.820 1.561 -16.963 1.00 98.19 90 GLN A CA 1
ATOM 671 C C . GLN A 1 90 ? 2.063 0.685 -15.969 1.00 98.19 90 GLN A C 1
ATOM 673 O O . GLN A 1 90 ? 2.052 0.955 -14.768 1.00 98.19 90 GLN A O 1
ATOM 678 N N . GLN A 1 91 ? 1.414 -0.354 -16.471 1.00 97.56 91 GLN A N 1
ATOM 679 C CA . GLN A 1 91 ? 0.737 -1.374 -15.679 1.00 97.56 91 GLN A CA 1
ATOM 680 C C . GLN A 1 91 ? 0.974 -2.741 -16.304 1.00 97.56 91 GLN A C 1
ATOM 682 O O . GLN A 1 91 ? 1.235 -2.839 -17.506 1.00 97.56 91 GLN A O 1
ATOM 687 N N . VAL A 1 92 ? 0.845 -3.782 -15.494 1.00 96.06 92 VAL A N 1
ATOM 688 C CA . VAL A 1 92 ? 0.834 -5.163 -15.964 1.00 96.06 92 VAL A CA 1
ATOM 689 C C . VAL A 1 92 ? -0.591 -5.709 -15.954 1.00 96.06 92 VAL A C 1
ATOM 691 O O . VAL A 1 92 ? -1.359 -5.428 -15.034 1.00 96.06 92 VAL A O 1
ATOM 694 N N . ASP A 1 93 ? -0.957 -6.457 -16.990 1.00 89.75 93 ASP A N 1
ATOM 695 C CA . ASP A 1 93 ? -2.235 -7.165 -17.041 1.00 89.75 93 ASP A CA 1
ATOM 696 C C . ASP A 1 93 ? -2.154 -8.566 -16.404 1.00 89.75 93 ASP A C 1
ATOM 698 O O . ASP A 1 93 ? -1.103 -9.019 -15.943 1.00 89.75 93 ASP A O 1
ATOM 702 N N . GLU A 1 94 ? -3.282 -9.275 -16.387 1.00 84.88 94 GLU A N 1
ATOM 703 C CA . GLU A 1 94 ? -3.400 -10.642 -15.859 1.00 84.88 94 GLU A CA 1
ATOM 704 C C . GLU A 1 94 ? -2.509 -11.676 -16.570 1.00 84.88 94 GLU A C 1
ATOM 706 O O . GLU A 1 94 ? -2.197 -12.718 -15.997 1.00 84.88 94 GLU A O 1
ATOM 711 N N . ASN A 1 95 ? -2.071 -11.383 -17.797 1.00 89.06 95 ASN A N 1
ATOM 712 C CA . ASN A 1 95 ? -1.191 -12.241 -18.587 1.00 89.06 95 ASN A CA 1
ATOM 713 C C . ASN A 1 95 ? 0.291 -11.887 -18.394 1.00 89.06 95 ASN A C 1
ATOM 715 O O . ASN A 1 95 ? 1.162 -12.519 -18.995 1.00 89.06 95 ASN A O 1
ATOM 719 N N . GLY A 1 96 ? 0.598 -10.877 -17.575 1.00 89.25 96 GLY A N 1
ATOM 720 C CA . GLY A 1 96 ? 1.956 -10.386 -17.377 1.00 89.25 96 GLY A CA 1
ATOM 721 C C . GLY A 1 96 ? 2.425 -9.401 -18.452 1.00 89.25 96 GLY A C 1
ATOM 722 O O . GLY A 1 96 ? 3.605 -9.043 -18.463 1.00 89.25 96 GLY A O 1
ATOM 723 N N . ALA A 1 97 ? 1.551 -8.958 -19.362 1.00 94.56 97 ALA A N 1
ATOM 724 C CA . ALA A 1 97 ? 1.915 -8.010 -20.405 1.00 94.56 97 ALA A CA 1
ATOM 725 C C . ALA A 1 97 ? 1.914 -6.576 -19.862 1.00 94.56 97 ALA A C 1
ATOM 727 O O . ALA A 1 97 ? 0.971 -6.135 -19.205 1.00 94.56 97 ALA A O 1
ATOM 728 N N . VAL A 1 98 ? 2.985 -5.838 -20.157 1.00 96.12 98 VAL A N 1
ATOM 729 C CA . VAL A 1 98 ? 3.143 -4.444 -19.731 1.00 96.12 98 VAL A CA 1
ATOM 730 C C . VAL A 1 98 ? 2.577 -3.507 -20.794 1.00 96.12 98 VAL A C 1
ATOM 732 O O . VAL A 1 98 ? 2.888 -3.637 -21.978 1.00 96.12 98 VAL A O 1
ATOM 735 N N . SER A 1 99 ? 1.767 -2.542 -20.368 1.00 96.44 99 SER A N 1
ATOM 736 C CA . SER A 1 99 ? 1.182 -1.510 -21.229 1.00 96.44 99 SER A CA 1
ATOM 737 C C . SER A 1 99 ? 1.136 -0.153 -20.527 1.00 96.44 99 SER A C 1
ATOM 739 O O . SER A 1 99 ? 1.352 -0.060 -19.317 1.00 96.44 99 SER A O 1
ATOM 741 N N . ASP A 1 100 ? 0.861 0.910 -21.282 1.00 97.50 100 ASP A N 1
ATOM 742 C CA . ASP A 1 100 ? 0.718 2.253 -20.720 1.00 97.50 100 ASP A CA 1
ATOM 743 C C . ASP A 1 100 ? -0.429 2.313 -19.705 1.00 97.50 100 ASP A C 1
ATOM 745 O O . ASP A 1 100 ? -1.510 1.747 -19.908 1.00 97.50 100 ASP A O 1
ATOM 749 N N . PHE A 1 101 ? -0.206 3.038 -18.610 1.00 97.00 101 PHE A N 1
ATOM 750 C CA . PHE A 1 101 ? -1.201 3.230 -17.565 1.00 97.00 101 PHE A CA 1
ATOM 751 C C . PHE A 1 101 ? -1.885 4.581 -17.727 1.00 97.00 101 PHE A C 1
ATOM 753 O O . PHE A 1 101 ? -1.471 5.606 -17.180 1.00 97.00 101 PHE A O 1
ATOM 760 N N . THR A 1 102 ? -2.933 4.583 -18.546 1.00 96.31 102 THR A N 1
ATOM 761 C CA . THR A 1 102 ? -3.619 5.816 -18.936 1.00 96.31 102 THR A CA 1
ATOM 762 C C . THR A 1 102 ? -4.344 6.466 -17.750 1.00 96.31 102 THR A C 1
ATOM 764 O O . THR A 1 102 ? -4.798 5.759 -16.846 1.00 96.31 102 THR A O 1
ATOM 767 N N . PRO A 1 103 ? -4.563 7.797 -17.768 1.00 95.44 103 PRO A N 1
ATOM 768 C CA . PRO A 1 103 ? -5.319 8.486 -16.717 1.00 95.44 103 PRO A CA 1
ATOM 769 C C . PRO A 1 103 ? -6.694 7.857 -16.451 1.00 95.44 103 PRO A C 1
ATOM 771 O O . PRO A 1 103 ? -7.062 7.625 -15.308 1.00 95.44 103 PRO A O 1
ATOM 774 N N . LYS A 1 104 ? -7.407 7.454 -17.512 1.00 94.69 104 LYS A N 1
ATOM 775 C CA . LYS A 1 104 ? -8.716 6.795 -17.399 1.00 94.69 104 LYS A CA 1
ATOM 776 C C . LYS A 1 104 ? -8.653 5.471 -16.629 1.00 94.69 104 LYS A C 1
ATOM 778 O O . LYS A 1 104 ? -9.614 5.117 -15.953 1.00 94.69 104 LYS A O 1
ATOM 783 N N . GLN A 1 105 ? -7.563 4.717 -16.763 1.00 93.50 105 GLN A N 1
ATOM 784 C CA . GLN A 1 105 ? -7.370 3.472 -16.016 1.00 93.50 105 GLN A CA 1
ATOM 785 C C . GLN A 1 105 ? -6.983 3.764 -14.566 1.00 93.50 105 GLN A C 1
ATOM 787 O O . GLN A 1 105 ? -7.521 3.128 -13.665 1.00 93.50 105 GLN A O 1
ATOM 792 N N . LYS A 1 106 ? -6.140 4.774 -14.318 1.00 95.31 106 LYS A N 1
ATOM 793 C CA . LYS A 1 106 ? -5.842 5.231 -12.951 1.00 95.31 106 LYS A CA 1
ATOM 794 C C . LYS A 1 106 ? -7.107 5.662 -12.206 1.00 95.31 106 LYS A C 1
ATOM 796 O O . LYS A 1 106 ? -7.292 5.255 -11.064 1.00 95.31 106 LYS A O 1
ATOM 801 N N . ASP A 1 107 ? -8.023 6.367 -12.873 1.00 95.00 107 ASP A N 1
ATOM 802 C CA . ASP A 1 107 ? -9.319 6.768 -12.303 1.00 95.00 107 ASP A CA 1
ATOM 803 C C . ASP A 1 107 ? -10.167 5.570 -11.843 1.00 95.00 107 ASP A C 1
ATOM 805 O O . ASP A 1 107 ? -10.925 5.671 -10.878 1.00 95.00 107 ASP A O 1
ATOM 809 N N . VAL A 1 108 ? -10.057 4.417 -12.515 1.00 94.75 108 VAL A N 1
ATOM 810 C CA . VAL A 1 108 ? -10.730 3.183 -12.077 1.00 94.75 108 VAL A CA 1
ATOM 811 C C . VAL A 1 108 ? -10.164 2.729 -10.732 1.00 94.75 108 VAL A C 1
ATOM 813 O O . VAL A 1 108 ? -10.936 2.474 -9.809 1.00 94.75 108 VAL A O 1
ATOM 816 N N . TYR A 1 109 ? -8.838 2.691 -10.588 1.00 95.31 109 TYR A N 1
ATOM 817 C CA . TYR A 1 109 ? -8.191 2.287 -9.339 1.00 95.31 109 TYR A CA 1
ATOM 818 C C . TYR A 1 109 ? -8.377 3.298 -8.207 1.00 95.31 109 TYR A C 1
ATOM 820 O O . TYR A 1 109 ? -8.545 2.874 -7.069 1.00 95.31 109 TYR A O 1
ATOM 828 N N . LEU A 1 110 ? -8.438 4.601 -8.497 1.00 94.94 110 LEU A N 1
ATOM 829 C CA . LEU A 1 110 ? -8.784 5.622 -7.499 1.00 94.94 110 LEU A CA 1
ATOM 830 C C . LEU A 1 110 ? -10.170 5.368 -6.893 1.00 94.94 110 LEU A C 1
ATOM 832 O O . LEU A 1 110 ? -10.318 5.380 -5.675 1.00 94.94 110 LEU A O 1
ATOM 836 N N . ARG A 1 111 ? -11.165 5.004 -7.714 1.00 95.44 111 ARG A N 1
ATOM 837 C CA . ARG A 1 111 ? -12.490 4.618 -7.197 1.00 95.44 111 ARG A CA 1
ATOM 838 C C . ARG A 1 111 ? -12.453 3.354 -6.338 1.00 95.44 111 ARG A C 1
ATOM 840 O O . ARG A 1 111 ? -13.184 3.276 -5.355 1.00 95.44 111 ARG A O 1
ATOM 847 N N . HIS A 1 112 ? -11.622 2.371 -6.687 1.00 95.31 112 HIS A N 1
ATOM 848 C CA . HIS A 1 112 ? -11.438 1.183 -5.846 1.00 95.31 112 HIS A CA 1
ATOM 849 C C . HIS A 1 112 ? -10.749 1.518 -4.521 1.00 95.31 112 HIS A C 1
ATOM 851 O O . HIS A 1 112 ? -11.144 0.985 -3.489 1.00 95.31 112 HIS A O 1
ATOM 857 N N . ILE A 1 113 ? -9.767 2.423 -4.532 1.00 94.81 113 ILE A N 1
ATOM 858 C CA . ILE A 1 113 ? -9.106 2.917 -3.319 1.00 94.81 113 ILE A CA 1
ATOM 859 C C . ILE A 1 113 ? -10.123 3.577 -2.391 1.00 94.81 113 ILE A C 1
ATOM 861 O O . ILE A 1 113 ? -10.176 3.215 -1.218 1.00 94.81 113 ILE A O 1
ATOM 865 N N . ASP A 1 114 ? -10.950 4.484 -2.917 1.00 93.19 114 ASP A N 1
ATOM 866 C CA . ASP A 1 114 ? -11.991 5.163 -2.142 1.00 93.19 114 ASP A CA 1
ATOM 867 C C . ASP A 1 114 ? -12.997 4.172 -1.556 1.00 93.19 114 ASP A C 1
ATOM 869 O O . ASP A 1 114 ? -13.349 4.260 -0.379 1.00 93.19 114 ASP A O 1
ATOM 873 N N . HIS A 1 115 ? -13.434 3.200 -2.360 1.00 94.31 115 HIS A N 1
ATOM 874 C CA . HIS A 1 115 ? -14.365 2.170 -1.916 1.00 94.31 115 HIS A CA 1
ATOM 875 C C . HIS A 1 115 ? -13.770 1.316 -0.788 1.00 94.31 115 HIS A C 1
ATOM 877 O O . HIS A 1 115 ? -14.360 1.226 0.286 1.00 94.31 115 HIS A O 1
ATOM 883 N N . TYR A 1 116 ? -12.566 0.773 -0.975 1.00 94.75 116 TYR A N 1
ATOM 884 C CA . TYR A 1 116 ? -11.892 -0.030 0.046 1.00 94.75 116 TYR A CA 1
ATOM 885 C C . TYR A 1 116 ? -11.598 0.772 1.316 1.00 94.75 116 TYR A C 1
ATOM 887 O O . TYR A 1 116 ? -11.781 0.268 2.421 1.00 94.75 116 TYR A O 1
ATOM 895 N N . ALA A 1 117 ? -11.195 2.036 1.183 1.00 91.88 117 ALA A N 1
ATOM 896 C CA . ALA A 1 117 ? -10.994 2.911 2.330 1.00 91.88 117 ALA A CA 1
ATOM 897 C C . ALA A 1 117 ? -12.309 3.186 3.076 1.00 91.88 117 ALA A C 1
ATOM 899 O O . ALA A 1 117 ? -12.314 3.243 4.307 1.00 91.88 117 ALA A O 1
ATOM 900 N N . SER A 1 118 ? -13.427 3.327 2.352 1.00 90.94 118 SER A N 1
ATOM 901 C CA . SER A 1 1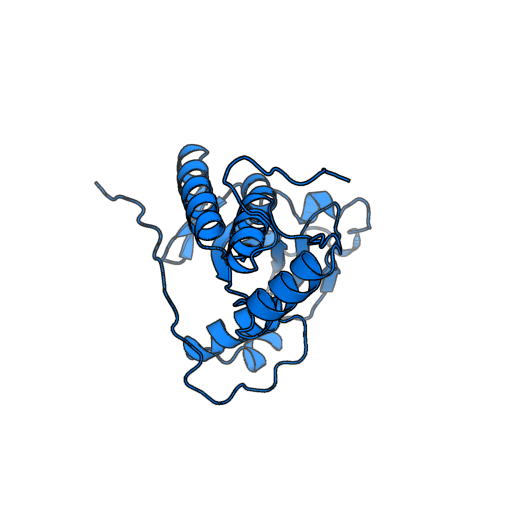18 ? -14.749 3.506 2.958 1.00 90.94 118 SER A CA 1
ATOM 902 C C . SER A 1 118 ? -15.204 2.286 3.759 1.00 90.94 118 SER A C 1
ATOM 904 O O . SER A 1 118 ? -15.862 2.470 4.781 1.00 90.94 118 SER A O 1
ATOM 906 N N . ASP A 1 119 ? -14.742 1.094 3.372 1.00 91.12 119 ASP A N 1
ATOM 907 C CA . ASP A 1 119 ? -14.937 -0.174 4.086 1.00 91.12 119 ASP A CA 1
ATOM 908 C C . ASP A 1 119 ? -13.894 -0.401 5.203 1.00 91.12 119 ASP A C 1
ATOM 910 O O . ASP A 1 119 ? -13.788 -1.492 5.758 1.00 91.12 119 ASP A O 1
ATOM 914 N N . GLY A 1 120 ? -13.085 0.613 5.534 1.00 90.12 120 GLY A N 1
ATOM 915 C CA . GLY A 1 120 ? -12.103 0.539 6.620 1.00 90.12 120 GLY A CA 1
ATOM 916 C C . GLY A 1 120 ? -10.819 -0.214 6.258 1.00 90.12 120 GLY A C 1
ATOM 917 O O . GLY A 1 120 ? -9.987 -0.465 7.130 1.00 90.12 120 GLY A O 1
ATOM 918 N N . LEU A 1 121 ? -10.602 -0.545 4.983 1.00 93.12 121 LEU A N 1
ATOM 919 C CA . LEU A 1 121 ? -9.379 -1.209 4.542 1.00 93.12 121 LEU A CA 1
ATOM 920 C C . LEU A 1 121 ? -8.234 -0.200 4.387 1.00 93.12 121 LEU A C 1
ATOM 922 O O . LEU A 1 121 ? -8.387 0.883 3.811 1.00 93.12 121 LEU A O 1
ATOM 926 N N . ARG A 1 122 ? -7.040 -0.586 4.844 1.00 93.25 122 ARG A N 1
ATOM 927 C CA . ARG A 1 122 ? -5.786 0.080 4.483 1.00 93.25 122 ARG A CA 1
ATOM 928 C C . ARG A 1 122 ? -5.408 -0.349 3.075 1.00 93.25 122 ARG A C 1
ATOM 930 O O . ARG A 1 122 ? -5.108 -1.519 2.846 1.00 93.25 122 ARG A O 1
ATOM 937 N N . THR A 1 123 ? -5.376 0.590 2.141 1.00 94.62 123 THR A N 1
ATOM 938 C CA . THR A 1 123 ? -4.996 0.291 0.760 1.00 94.62 123 THR A CA 1
ATOM 939 C C . THR A 1 123 ? -3.503 0.522 0.533 1.00 94.62 123 THR A C 1
ATOM 941 O O . THR A 1 123 ? -2.932 1.486 1.051 1.00 94.62 123 THR A O 1
ATOM 944 N N . LEU A 1 124 ? -2.866 -0.347 -0.254 1.00 96.00 124 LEU A N 1
ATOM 945 C CA . LEU A 1 124 ? -1.498 -0.154 -0.739 1.00 96.00 124 LEU A CA 1
ATOM 946 C C . LEU A 1 124 ? -1.404 -0.494 -2.219 1.00 96.00 124 LEU A C 1
ATOM 948 O O . LEU A 1 124 ? -2.091 -1.388 -2.708 1.00 96.00 124 LEU A O 1
ATOM 952 N N . VAL A 1 125 ? -0.475 0.157 -2.907 1.00 97.50 125 VAL A N 1
ATOM 953 C CA . VAL A 1 125 ? -0.079 -0.237 -4.261 1.00 97.50 125 VAL A CA 1
ATOM 954 C C . VAL A 1 125 ? 1.272 -0.919 -4.211 1.00 97.50 125 VAL A C 1
ATOM 956 O O . VAL A 1 125 ? 2.196 -0.442 -3.546 1.00 97.50 125 VAL A O 1
ATOM 959 N N . LEU A 1 126 ? 1.371 -2.028 -4.939 1.00 97.75 126 LEU A N 1
ATOM 960 C CA . LEU A 1 126 ? 2.624 -2.693 -5.259 1.00 97.75 126 LEU A CA 1
ATOM 961 C C . LEU A 1 126 ? 2.989 -2.343 -6.700 1.00 97.75 126 LEU A C 1
ATOM 963 O O . LEU A 1 126 ? 2.145 -2.383 -7.596 1.00 97.75 126 LEU A O 1
ATOM 967 N N . ALA A 1 127 ? 4.248 -1.998 -6.921 1.00 98.25 127 ALA A N 1
ATOM 968 C CA . ALA A 1 127 ? 4.758 -1.626 -8.229 1.00 98.25 127 ALA A CA 1
ATOM 969 C C . ALA A 1 127 ? 6.213 -2.071 -8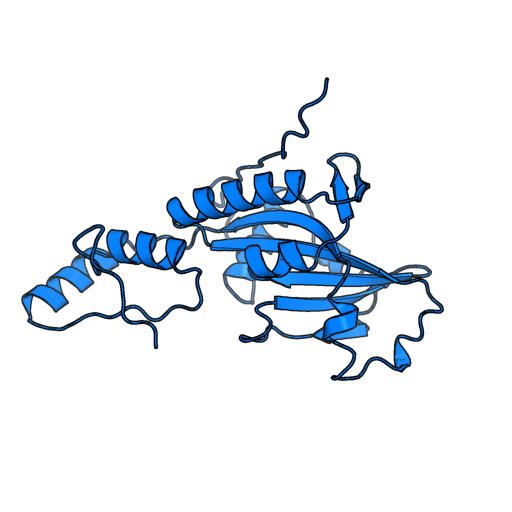.377 1.00 98.25 127 ALA A C 1
ATOM 971 O O . ALA A 1 127 ? 6.896 -2.378 -7.392 1.00 98.25 127 ALA A O 1
ATOM 972 N N . TYR A 1 128 ? 6.699 -2.114 -9.611 1.00 97.06 128 TYR A N 1
ATOM 973 C CA . TYR A 1 128 ? 8.105 -2.382 -9.876 1.00 97.06 128 TYR A CA 1
ATOM 974 C C . TYR A 1 128 ? 8.639 -1.548 -11.034 1.00 97.06 128 TYR A C 1
ATOM 976 O O . TYR A 1 128 ? 7.880 -0.970 -11.800 1.00 97.06 128 TYR A O 1
ATOM 984 N N . LYS A 1 129 ? 9.958 -1.511 -11.185 1.00 95.19 129 LYS A N 1
ATOM 985 C CA . LYS A 1 129 ? 10.626 -0.959 -12.361 1.00 95.19 129 LYS A CA 1
ATOM 986 C C . LYS A 1 129 ? 11.877 -1.758 -12.659 1.00 95.19 129 LYS A C 1
ATOM 988 O O . LYS A 1 129 ? 12.638 -2.070 -11.744 1.00 95.19 129 LYS A O 1
ATOM 993 N N . ASP A 1 130 ? 12.061 -2.089 -13.927 1.00 92.44 130 ASP A N 1
ATOM 994 C CA . ASP A 1 130 ? 13.269 -2.745 -14.404 1.00 92.44 130 ASP A CA 1
ATOM 995 C C . ASP A 1 130 ? 14.232 -1.721 -14.990 1.00 92.44 130 ASP A C 1
ATOM 997 O O . ASP A 1 130 ? 13.840 -0.801 -15.707 1.00 92.44 130 ASP A O 1
ATOM 1001 N N . TYR A 1 131 ? 15.504 -1.929 -14.690 1.00 89.25 131 TYR A N 1
ATOM 1002 C CA . TYR A 1 131 ? 16.627 -1.195 -15.231 1.00 89.25 131 TYR A CA 1
ATOM 1003 C C . TYR A 1 131 ? 17.555 -2.163 -15.967 1.00 89.25 131 TYR A C 1
ATOM 1005 O O . TYR A 1 131 ? 17.821 -3.258 -15.451 1.00 89.25 131 TYR A O 1
ATOM 1013 N N . PRO A 1 132 ? 18.052 -1.788 -17.157 1.00 85.44 132 PRO A N 1
ATOM 1014 C CA . PRO A 1 132 ? 19.061 -2.578 -17.847 1.00 85.44 132 PRO A CA 1
ATOM 1015 C C . PRO A 1 132 ? 20.370 -2.614 -17.038 1.00 85.44 132 PRO A C 1
ATOM 1017 O O . PRO A 1 132 ? 20.621 -1.763 -16.183 1.00 85.44 132 PRO A O 1
ATOM 1020 N N . GLU A 1 133 ? 21.189 -3.641 -17.275 1.00 73.81 133 GLU A N 1
ATOM 1021 C CA . GLU A 1 133 ? 22.423 -3.918 -16.518 1.00 73.81 133 GLU A CA 1
ATOM 1022 C C . GLU A 1 133 ? 23.440 -2.759 -16.548 1.00 73.81 133 GLU A C 1
ATOM 1024 O O . GLU A 1 133 ? 24.192 -2.566 -15.596 1.00 73.81 133 GLU A O 1
ATOM 1029 N N . ASP A 1 134 ? 23.423 -1.945 -17.601 1.00 67.38 134 ASP A N 1
ATOM 1030 C CA . ASP A 1 134 ? 24.332 -0.822 -17.835 1.00 67.38 134 ASP A CA 1
ATOM 1031 C C . ASP A 1 134 ? 23.900 0.499 -17.171 1.00 67.38 134 ASP A C 1
ATOM 1033 O O . ASP A 1 134 ? 24.598 1.505 -17.294 1.00 67.38 134 ASP A O 1
ATOM 1037 N N . HIS A 1 135 ? 22.787 0.526 -16.430 1.00 70.62 135 HIS A N 1
ATOM 1038 C CA . HIS A 1 135 ? 22.174 1.771 -15.951 1.00 70.62 135 HIS A CA 1
ATOM 1039 C C . HIS A 1 135 ? 22.854 2.439 -14.733 1.00 70.62 135 HIS A C 1
ATOM 1041 O O . HIS A 1 135 ? 22.211 3.197 -14.009 1.00 70.62 135 HIS A O 1
ATOM 1047 N N . GLY A 1 136 ? 24.143 2.172 -14.492 1.00 64.06 136 GLY A N 1
ATOM 1048 C CA . GLY A 1 136 ? 24.964 2.940 -13.542 1.00 64.06 136 GLY A CA 1
ATOM 1049 C C . GLY A 1 136 ? 24.468 2.933 -12.090 1.00 64.06 136 GLY A C 1
ATOM 1050 O O . GLY A 1 136 ? 24.527 3.948 -11.406 1.00 64.06 136 GLY A O 1
ATOM 1051 N N . ILE A 1 137 ? 23.968 1.796 -11.593 1.00 67.69 137 ILE A N 1
ATOM 1052 C CA . ILE A 1 137 ? 23.371 1.675 -10.241 1.00 67.69 137 ILE A CA 1
ATOM 1053 C C . ILE A 1 137 ? 24.367 2.014 -9.115 1.00 67.69 137 ILE A C 1
ATOM 1055 O O . ILE A 1 137 ? 23.959 2.341 -7.999 1.00 67.69 137 ILE A O 1
ATOM 1059 N N . SER A 1 138 ? 25.675 1.954 -9.395 1.00 64.94 138 SER A N 1
ATOM 1060 C CA . SER A 1 138 ? 26.741 2.366 -8.472 1.00 64.94 138 SER A CA 1
ATOM 1061 C C . SER A 1 138 ? 26.628 3.822 -8.024 1.00 64.94 138 SER A C 1
ATOM 1063 O O . SER A 1 138 ? 27.096 4.143 -6.933 1.00 64.94 138 SER A O 1
ATOM 1065 N N . ASP A 1 139 ? 25.978 4.664 -8.827 1.00 68.50 139 ASP A N 1
ATOM 1066 C CA . ASP A 1 139 ? 25.945 6.115 -8.642 1.00 68.50 139 ASP A CA 1
ATOM 1067 C C . ASP A 1 139 ? 24.655 6.577 -7.944 1.00 68.50 139 ASP A C 1
ATOM 1069 O O . ASP A 1 139 ? 24.419 7.769 -7.781 1.00 68.50 139 ASP A O 1
ATOM 1073 N N . TRP A 1 140 ? 23.806 5.638 -7.511 1.00 78.69 140 TRP A N 1
ATOM 1074 C CA . TRP A 1 140 ? 22.568 5.952 -6.802 1.00 78.69 140 TRP A CA 1
ATOM 1075 C C . TRP A 1 140 ? 22.874 6.442 -5.382 1.00 78.69 140 TRP A C 1
ATOM 1077 O O . TRP A 1 140 ? 23.199 5.662 -4.481 1.00 78.69 140 TRP A O 1
ATOM 1087 N N . ASP A 1 141 ? 22.738 7.738 -5.161 1.00 81.25 141 ASP A N 1
ATOM 1088 C CA . ASP A 1 141 ? 22.837 8.393 -3.858 1.00 81.25 141 ASP A CA 1
ATOM 1089 C C . ASP A 1 141 ? 21.445 8.719 -3.283 1.00 81.25 141 ASP A C 1
ATOM 1091 O O . ASP A 1 141 ? 20.429 8.175 -3.727 1.00 81.25 141 ASP A O 1
ATOM 1095 N N . GLU A 1 142 ? 21.388 9.530 -2.224 1.00 79.31 142 GLU A N 1
ATOM 1096 C CA . GLU A 1 142 ? 20.113 9.959 -1.635 1.00 79.31 142 GLU A CA 1
ATOM 1097 C C . GLU A 1 142 ? 19.310 10.867 -2.574 1.00 79.31 142 GLU A C 1
ATOM 1099 O O . GLU A 1 142 ? 18.084 10.764 -2.609 1.00 79.31 142 GLU A O 1
ATOM 1104 N N . GLU A 1 143 ? 19.981 11.699 -3.375 1.00 79.56 143 GLU A N 1
ATOM 1105 C CA . GLU A 1 143 ? 19.336 12.603 -4.337 1.00 79.56 143 GLU A CA 1
ATOM 1106 C C . GLU A 1 143 ? 18.661 11.821 -5.475 1.00 79.56 143 GLU A C 1
ATOM 1108 O O . GLU A 1 143 ? 17.609 12.214 -5.979 1.00 79.56 143 GLU A O 1
ATOM 1113 N N . SER A 1 144 ? 19.204 10.649 -5.808 1.00 82.12 144 SER A N 1
ATOM 1114 C CA . SER A 1 144 ? 18.688 9.753 -6.846 1.00 82.12 144 SER A CA 1
ATOM 1115 C C . SER A 1 144 ? 17.413 8.985 -6.451 1.00 82.12 144 SER A C 1
ATOM 1117 O O . SER A 1 144 ? 16.751 8.408 -7.318 1.00 82.12 144 SER A O 1
ATOM 1119 N N . ILE A 1 145 ? 17.042 8.936 -5.161 1.00 84.88 145 ILE A N 1
ATOM 1120 C CA . ILE A 1 145 ? 15.949 8.078 -4.650 1.00 84.88 145 ILE A CA 1
ATOM 1121 C C . ILE A 1 145 ? 14.619 8.348 -5.354 1.00 84.88 145 ILE A C 1
ATOM 1123 O O . ILE A 1 145 ? 13.922 7.406 -5.738 1.00 84.88 145 ILE A O 1
ATOM 1127 N N . ASP A 1 146 ? 14.262 9.617 -5.537 1.00 85.31 146 ASP A N 1
ATOM 1128 C CA . ASP A 1 146 ? 12.984 9.963 -6.154 1.00 85.31 146 ASP A CA 1
ATOM 1129 C C . ASP A 1 146 ? 12.920 9.542 -7.626 1.00 85.31 146 ASP A C 1
ATOM 1131 O O . ASP A 1 146 ? 11.848 9.183 -8.106 1.00 85.31 146 ASP A O 1
ATOM 1135 N N . ASP A 1 147 ? 14.039 9.526 -8.347 1.00 86.56 147 ASP A N 1
ATOM 1136 C CA . ASP A 1 147 ? 14.068 9.118 -9.755 1.00 86.56 147 ASP A CA 1
ATOM 1137 C C . ASP A 1 147 ? 14.057 7.593 -9.926 1.00 86.56 147 ASP A C 1
ATOM 1139 O O . ASP A 1 147 ? 13.487 7.068 -10.893 1.00 86.56 147 ASP A O 1
ATOM 1143 N N . ILE A 1 148 ? 14.606 6.872 -8.944 1.00 88.31 148 ILE A N 1
ATOM 1144 C CA . ILE A 1 148 ? 14.532 5.408 -8.848 1.00 88.31 148 ILE A CA 1
ATOM 1145 C C . ILE A 1 148 ? 13.077 4.942 -8.684 1.00 88.31 148 ILE A C 1
ATOM 1147 O O . ILE A 1 148 ? 12.681 3.903 -9.214 1.00 88.31 148 ILE A O 1
ATOM 1151 N N . GLU A 1 149 ? 12.266 5.729 -7.979 1.00 91.56 149 GLU A N 1
ATOM 1152 C CA . GLU A 1 149 ? 10.887 5.394 -7.608 1.00 91.56 149 GLU A CA 1
ATOM 1153 C C . GLU A 1 149 ? 9.816 6.052 -8.502 1.00 91.56 149 GLU A C 1
ATOM 1155 O O . GLU A 1 149 ? 8.631 6.002 -8.176 1.00 91.56 149 GLU A O 1
ATOM 1160 N N . LYS A 1 150 ? 10.203 6.653 -9.635 1.00 93.38 150 LYS A N 1
ATOM 1161 C CA . LYS A 1 150 ? 9.293 7.208 -10.659 1.00 93.38 150 LYS A CA 1
ATOM 1162 C C . LYS A 1 150 ? 9.197 6.309 -11.887 1.00 93.38 150 LYS A C 1
ATOM 1164 O O . LYS A 1 150 ? 10.107 5.532 -12.178 1.00 93.38 150 LYS A O 1
ATOM 1169 N N . ASN A 1 151 ? 8.152 6.514 -12.690 1.00 95.56 151 ASN A N 1
ATOM 1170 C CA . ASN A 1 151 ? 7.887 5.772 -13.929 1.00 95.56 151 ASN A CA 1
ATOM 1171 C C . ASN A 1 151 ? 7.803 4.263 -13.675 1.00 95.56 151 ASN A C 1
ATOM 1173 O O . ASN A 1 151 ? 8.442 3.460 -14.354 1.00 95.56 151 ASN A O 1
ATOM 1177 N N . LEU A 1 152 ? 7.073 3.906 -12.621 1.00 97.62 152 LEU A N 1
ATOM 1178 C CA . LEU A 1 152 ? 6.890 2.529 -12.195 1.00 97.62 152 LEU A CA 1
ATOM 1179 C C . LEU A 1 152 ? 5.864 1.809 -13.082 1.00 97.62 152 LEU A C 1
ATOM 1181 O O . LEU A 1 152 ? 4.991 2.421 -13.706 1.00 97.62 152 LEU A O 1
ATOM 1185 N N . VAL A 1 153 ? 5.947 0.486 -13.072 1.00 98.25 153 VAL A N 1
ATOM 1186 C CA . VAL A 1 153 ? 4.926 -0.434 -13.556 1.00 98.25 153 VAL A CA 1
ATOM 1187 C C . VAL A 1 153 ? 4.028 -0.800 -12.377 1.00 98.25 153 VAL A C 1
ATOM 1189 O O . VAL A 1 153 ? 4.466 -1.454 -11.427 1.00 98.25 153 VAL A O 1
ATOM 1192 N N . PHE A 1 154 ? 2.771 -0.370 -12.429 1.00 98.31 154 PHE A N 1
ATOM 1193 C CA . PHE A 1 154 ? 1.728 -0.777 -11.496 1.00 98.31 154 PHE A CA 1
ATOM 1194 C C . PHE A 1 154 ? 1.521 -2.292 -11.584 1.00 98.31 154 PHE A C 1
ATOM 1196 O O . PHE A 1 154 ? 1.267 -2.819 -12.669 1.00 98.31 154 PHE A O 1
ATOM 1203 N N . LEU A 1 155 ? 1.634 -2.979 -10.445 1.00 96.62 155 LEU A N 1
ATOM 1204 C CA . LEU A 1 155 ? 1.412 -4.420 -10.348 1.00 96.62 155 LEU A CA 1
ATOM 1205 C C . LEU A 1 155 ? 0.013 -4.717 -9.818 1.00 96.62 155 LEU A C 1
ATOM 1207 O O . LEU A 1 155 ? -0.758 -5.414 -10.467 1.00 96.62 155 LEU A O 1
ATOM 1211 N N . CYS A 1 156 ? -0.315 -4.203 -8.633 1.00 95.19 156 CYS A N 1
ATOM 1212 C CA . CYS A 1 156 ? -1.630 -4.417 -8.045 1.00 95.19 156 CYS A CA 1
ATOM 1213 C C . CYS A 1 156 ? -1.967 -3.405 -6.946 1.00 95.19 156 CYS A C 1
ATOM 1215 O O . CYS A 1 156 ? -1.097 -2.757 -6.357 1.00 95.19 156 CYS A O 1
ATOM 1217 N N . LEU A 1 157 ? -3.267 -3.325 -6.660 1.00 96.00 157 LEU A N 1
ATOM 1218 C CA . LEU A 1 157 ? -3.846 -2.674 -5.493 1.00 96.00 157 LEU A CA 1
ATOM 1219 C C . LEU A 1 157 ? -4.241 -3.758 -4.488 1.00 96.00 157 LEU A C 1
ATOM 1221 O O . LEU A 1 157 ? -4.926 -4.713 -4.850 1.00 96.00 157 LEU A O 1
ATOM 1225 N N . VAL A 1 158 ? -3.858 -3.586 -3.229 1.00 95.12 158 VAL A N 1
ATOM 1226 C CA . VAL A 1 158 ? -4.260 -4.468 -2.127 1.00 95.12 158 VAL A CA 1
ATOM 1227 C C . VAL A 1 158 ? -5.042 -3.680 -1.084 1.00 95.12 158 VAL A C 1
ATOM 1229 O O . VAL A 1 158 ? -4.734 -2.516 -0.825 1.00 95.12 158 VAL A O 1
ATOM 1232 N N . GLY A 1 159 ? -6.042 -4.316 -0.477 1.00 94.50 159 GLY A N 1
ATOM 1233 C CA . GLY A 1 159 ? -6.745 -3.824 0.707 1.00 94.50 159 GLY A CA 1
ATOM 1234 C C . GLY A 1 159 ? -6.445 -4.739 1.890 1.00 94.50 159 GLY A C 1
ATOM 1235 O O . GLY A 1 159 ? -6.594 -5.951 1.780 1.00 94.50 159 GLY A O 1
ATOM 1236 N N . ILE A 1 160 ? -5.989 -4.170 3.002 1.00 92.00 160 ILE A N 1
ATOM 1237 C CA . ILE A 1 160 ? -5.624 -4.900 4.217 1.00 92.00 160 ILE A CA 1
ATOM 1238 C C . ILE A 1 160 ? -6.526 -4.417 5.345 1.00 92.00 160 ILE A C 1
ATOM 1240 O O . ILE A 1 160 ? -6.545 -3.227 5.661 1.00 92.00 160 ILE A O 1
ATOM 1244 N N . GLN A 1 161 ? -7.245 -5.337 5.972 1.00 89.44 161 GLN A N 1
ATOM 1245 C CA . GLN A 1 161 ? -8.056 -5.036 7.145 1.00 89.44 161 GLN A CA 1
ATOM 1246 C C . GLN A 1 161 ? -7.211 -5.197 8.418 1.00 89.44 161 GLN A C 1
ATOM 1248 O O . GLN A 1 161 ? -6.608 -6.248 8.627 1.00 89.44 161 GLN A O 1
ATOM 1253 N N . ASP A 1 162 ? -7.168 -4.173 9.275 1.00 84.31 162 ASP A N 1
ATOM 1254 C CA . ASP A 1 162 ? -6.739 -4.314 10.678 1.00 84.31 162 ASP A CA 1
ATOM 1255 C C . ASP A 1 162 ? -8.004 -4.175 11.535 1.00 84.31 162 ASP A C 1
ATOM 1257 O O . ASP A 1 162 ? -8.436 -3.049 11.795 1.00 84.31 162 ASP A O 1
ATOM 1261 N N . PRO A 1 163 ? -8.678 -5.289 11.876 1.00 84.06 163 PRO A N 1
ATOM 1262 C CA . PRO A 1 163 ? -9.992 -5.235 12.498 1.00 84.06 163 PRO A CA 1
ATOM 1263 C C . PRO A 1 163 ? -9.933 -4.542 13.860 1.00 84.06 163 PRO A C 1
ATOM 1265 O O . PRO A 1 163 ? -9.001 -4.738 14.650 1.00 84.06 163 PRO A O 1
ATOM 1268 N N . VAL A 1 164 ? -10.969 -3.755 14.156 1.00 87.38 164 VAL A N 1
ATOM 1269 C CA . VAL A 1 164 ? -11.155 -3.174 15.487 1.00 87.38 164 VAL A CA 1
ATOM 1270 C C . VAL A 1 164 ? -11.306 -4.307 16.493 1.00 87.38 164 VAL A C 1
ATOM 1272 O O . VAL A 1 164 ? -12.093 -5.235 16.303 1.00 87.38 164 VAL A O 1
ATOM 1275 N N . ARG A 1 165 ? -10.536 -4.238 17.581 1.00 91.00 165 ARG A N 1
ATOM 1276 C CA . ARG A 1 165 ? -10.625 -5.252 18.630 1.00 91.00 165 ARG A CA 1
ATOM 1277 C C . ARG A 1 165 ? -11.997 -5.159 19.317 1.00 91.00 165 ARG A C 1
ATOM 1279 O O . ARG A 1 165 ? -12.414 -4.037 19.617 1.00 91.00 165 ARG A O 1
ATOM 1286 N N . PRO A 1 166 ? -12.681 -6.281 19.600 1.00 91.75 166 PRO A N 1
ATOM 1287 C CA . PRO A 1 166 ? -14.043 -6.269 20.141 1.00 91.75 166 PRO A CA 1
ATOM 1288 C C . PRO A 1 166 ? -14.219 -5.444 21.423 1.00 91.75 166 PRO A C 1
ATOM 1290 O O . PRO A 1 166 ? -15.281 -4.874 21.647 1.00 91.75 166 PRO A O 1
ATOM 1293 N N . GLU A 1 167 ? -13.180 -5.351 22.252 1.00 93.44 167 GLU A N 1
ATOM 1294 C CA . GLU A 1 167 ? -13.176 -4.600 23.508 1.00 93.44 167 GLU A CA 1
ATOM 1295 C C . GLU A 1 167 ? -13.034 -3.075 23.340 1.00 93.44 167 GLU A C 1
ATOM 1297 O O . GLU A 1 167 ? -13.326 -2.315 24.265 1.00 93.44 167 GLU A O 1
ATOM 1302 N N . VAL A 1 168 ? -12.571 -2.599 22.178 1.00 94.88 168 VAL A N 1
ATOM 1303 C CA . VAL A 1 168 ? -12.232 -1.181 21.970 1.00 94.88 168 VAL A CA 1
ATOM 1304 C C . VAL A 1 168 ? -13.455 -0.262 22.052 1.00 94.88 168 VAL A C 1
ATOM 1306 O O . VAL A 1 168 ? -13.367 0.722 22.790 1.00 94.88 168 VAL A O 1
ATOM 1309 N N . PRO A 1 169 ? -14.591 -0.535 21.375 1.00 93.69 169 PRO A N 1
ATOM 1310 C CA . PRO A 1 169 ? -15.750 0.358 21.432 1.00 93.69 169 PRO A CA 1
ATOM 1311 C C . PRO A 1 169 ? -16.272 0.580 22.858 1.00 93.69 169 PRO A C 1
ATOM 1313 O O . PRO A 1 169 ? -16.585 1.710 23.236 1.00 93.69 169 PRO A O 1
ATOM 1316 N N . GLU A 1 170 ? -16.302 -0.477 23.679 1.00 94.94 170 GLU A N 1
ATOM 1317 C CA . GLU A 1 170 ? -16.728 -0.383 25.079 1.00 94.94 170 GLU A CA 1
ATOM 1318 C C . GLU A 1 170 ? -15.764 0.487 25.899 1.00 94.94 170 GLU A C 1
ATOM 1320 O O . GLU A 1 170 ? -16.196 1.379 26.633 1.00 94.94 170 GLU A O 1
ATOM 1325 N N . ALA A 1 171 ? -14.451 0.294 25.735 1.00 95.88 171 ALA A N 1
ATOM 1326 C CA . ALA A 1 171 ? -13.446 1.100 26.424 1.00 95.88 171 ALA A CA 1
ATOM 1327 C C . ALA A 1 171 ? -13.547 2.593 26.055 1.00 95.88 171 ALA A C 1
ATOM 1329 O O . ALA A 1 171 ? -13.485 3.456 26.936 1.00 95.88 171 ALA A O 1
ATOM 1330 N N . ILE A 1 172 ? -13.765 2.916 24.772 1.00 95.44 172 ILE A N 1
ATOM 1331 C CA . ILE A 1 172 ? -13.979 4.302 24.326 1.00 95.44 172 ILE A CA 1
ATOM 1332 C C . ILE A 1 172 ? -15.229 4.900 24.975 1.00 95.44 172 ILE A C 1
ATOM 1334 O O . ILE A 1 172 ? -15.189 6.041 25.449 1.00 95.44 172 ILE A O 1
ATOM 1338 N N . GLN A 1 173 ? -16.324 4.140 25.043 1.00 94.06 173 GLN A N 1
ATOM 1339 C CA . GLN A 1 173 ? -17.560 4.592 25.677 1.00 94.06 173 GLN A CA 1
ATOM 1340 C C . GLN A 1 173 ? -17.352 4.909 27.163 1.00 94.06 173 GLN A C 1
ATOM 1342 O O . GLN A 1 173 ? -17.777 5.969 27.623 1.00 94.06 173 GLN A O 1
ATOM 1347 N N . GLN A 1 174 ? -16.652 4.044 27.902 1.00 96.19 174 GLN A N 1
ATOM 1348 C CA . GLN A 1 174 ? -16.336 4.273 29.315 1.00 96.19 174 GLN A CA 1
ATOM 1349 C C . GLN A 1 174 ? -15.505 5.552 29.514 1.00 96.19 174 GLN A C 1
ATOM 1351 O O . GLN A 1 174 ? -15.818 6.360 30.393 1.00 96.19 174 GLN A O 1
ATOM 1356 N N . CYS A 1 175 ? -14.498 5.791 28.664 1.00 96.19 175 CYS A N 1
ATOM 1357 C CA . CYS A 1 175 ? -13.727 7.037 28.681 1.00 96.19 175 CYS A CA 1
ATOM 1358 C C . CYS A 1 175 ? -14.616 8.268 28.444 1.00 96.19 175 CYS A C 1
ATOM 1360 O O . CYS A 1 175 ? -14.539 9.236 29.205 1.00 96.19 175 CYS A O 1
ATOM 1362 N N . LYS A 1 176 ? -15.497 8.224 27.435 1.00 92.38 176 LYS A N 1
ATOM 1363 C CA . LYS A 1 176 ? -16.439 9.317 27.141 1.00 92.38 176 LYS A CA 1
ATOM 1364 C C . LYS A 1 176 ? -17.392 9.579 28.314 1.00 92.38 176 LYS A C 1
ATOM 1366 O O . LYS A 1 176 ? -17.577 10.734 28.694 1.00 92.38 176 LYS A O 1
ATOM 1371 N N . SER A 1 177 ? -17.945 8.536 28.940 1.00 94.19 177 SER A N 1
ATOM 1372 C CA . SER A 1 177 ? -18.817 8.662 30.122 1.00 94.19 177 SER A CA 1
ATOM 1373 C C . SER A 1 177 ? -18.108 9.260 31.341 1.00 94.19 177 SER A C 1
ATOM 1375 O O . SER A 1 177 ? -18.756 9.900 32.166 1.00 94.19 177 SER A O 1
ATOM 1377 N N . ALA A 1 178 ? -16.786 9.106 31.437 1.00 96.56 178 ALA A N 1
ATOM 1378 C CA . ALA A 1 178 ? -15.954 9.742 32.457 1.00 96.56 178 ALA A CA 1
ATOM 1379 C C . ALA A 1 178 ? -15.550 11.195 32.117 1.00 96.56 178 ALA A C 1
ATOM 1381 O O . ALA A 1 178 ? -14.796 11.813 32.867 1.00 96.56 178 ALA A O 1
ATOM 1382 N N . GLY A 1 179 ? -16.020 11.751 30.993 1.00 93.44 179 GLY A N 1
ATOM 1383 C CA . GLY A 1 179 ? -15.663 13.097 30.536 1.00 93.44 179 GLY A CA 1
ATOM 1384 C C . GLY A 1 179 ? -14.267 13.200 29.908 1.00 93.44 179 GLY A C 1
ATOM 1385 O O . GLY A 1 179 ? -13.733 14.303 29.787 1.00 93.44 179 GLY A O 1
ATOM 1386 N N . ILE A 1 180 ? -13.658 12.075 29.514 1.00 94.81 180 ILE A N 1
ATOM 1387 C CA . ILE A 1 180 ? -12.340 12.036 28.869 1.00 94.81 180 ILE A CA 1
ATOM 1388 C C . ILE A 1 180 ? -12.507 12.180 27.354 1.00 94.81 180 ILE A C 1
ATOM 1390 O O . ILE A 1 180 ? -13.270 11.453 26.719 1.00 94.81 180 ILE A O 1
ATOM 1394 N N . VAL A 1 181 ? -11.740 13.094 26.756 1.00 91.38 181 VAL A N 1
ATOM 1395 C CA . VAL A 1 181 ? -11.701 13.282 25.301 1.00 91.38 181 VAL A CA 1
ATOM 1396 C C . VAL A 1 181 ? -10.724 12.289 24.675 1.00 91.38 181 VAL A C 1
ATOM 1398 O O . VAL A 1 181 ? -9.519 12.360 24.915 1.00 91.38 181 VAL A O 1
ATOM 1401 N N . VAL A 1 182 ? -11.238 11.397 23.832 1.00 92.56 182 VAL A N 1
ATOM 1402 C CA . VAL A 1 182 ? -10.441 10.432 23.062 1.00 92.56 182 VAL A CA 1
ATOM 1403 C C . VAL A 1 182 ? -10.079 11.028 21.701 1.00 92.56 182 VAL A C 1
ATOM 1405 O O . VAL A 1 182 ? -10.927 11.615 21.033 1.00 92.56 182 VAL A O 1
ATOM 1408 N N . ARG A 1 183 ? -8.824 10.862 21.266 1.00 92.12 183 ARG A N 1
ATOM 1409 C CA . ARG A 1 183 ? -8.355 11.257 19.928 1.00 92.12 183 ARG A CA 1
ATOM 1410 C C . ARG A 1 183 ? -7.633 10.099 19.249 1.00 92.12 183 ARG A C 1
ATOM 1412 O O . ARG A 1 183 ? -6.852 9.404 19.893 1.00 92.12 183 ARG A O 1
ATOM 1419 N N . MET A 1 184 ? -7.868 9.928 17.949 1.00 91.50 184 MET A N 1
ATOM 1420 C CA . MET A 1 184 ? -7.123 8.990 17.108 1.00 91.50 184 MET A CA 1
ATOM 1421 C C . MET A 1 184 ? -5.926 9.702 16.472 1.00 91.50 184 MET A C 1
ATOM 1423 O O . MET A 1 184 ? -6.076 10.785 15.912 1.00 91.50 184 MET A O 1
ATOM 1427 N N . VAL A 1 185 ? -4.756 9.067 16.525 1.00 90.06 185 VAL A N 1
ATOM 1428 C CA . VAL A 1 185 ? -3.561 9.471 15.776 1.00 90.06 185 VAL A CA 1
ATOM 1429 C C . VAL A 1 185 ? -3.153 8.278 14.923 1.00 90.06 185 VAL A C 1
ATOM 1431 O O . VAL A 1 185 ? -2.816 7.225 15.457 1.00 90.06 185 VAL A O 1
ATOM 1434 N N . THR A 1 186 ? -3.232 8.421 13.603 1.00 87.25 186 THR A N 1
ATOM 1435 C CA . THR A 1 186 ? -2.904 7.3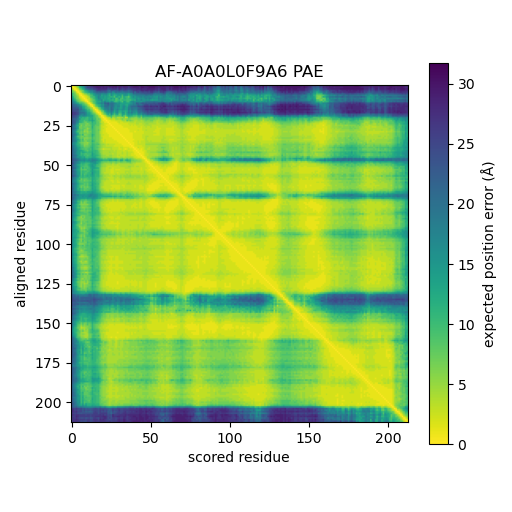55 12.651 1.00 87.25 186 THR A CA 1
ATOM 1436 C C . THR A 1 186 ? -2.231 7.932 11.408 1.00 87.25 186 THR A C 1
ATOM 1438 O O . THR A 1 186 ? -2.454 9.089 11.057 1.00 87.25 186 THR A O 1
ATOM 1441 N N . GLY A 1 187 ? -1.396 7.117 10.761 1.00 82.31 187 GLY A N 1
ATOM 1442 C CA . GLY A 1 187 ? -0.800 7.409 9.455 1.00 82.31 187 GLY A CA 1
ATOM 1443 C C . GLY A 1 187 ? -1.647 6.928 8.271 1.00 82.31 187 GLY A C 1
ATOM 1444 O O . GLY A 1 187 ? -1.188 7.010 7.132 1.00 82.31 187 GLY A O 1
ATOM 1445 N N . ASP A 1 188 ? -2.843 6.395 8.528 1.00 85.50 188 ASP A N 1
ATOM 1446 C CA . ASP A 1 188 ? -3.774 5.963 7.487 1.00 85.50 188 ASP A CA 1
ATOM 1447 C C . ASP A 1 188 ? -4.357 7.136 6.692 1.00 85.50 188 ASP A C 1
ATOM 1449 O O . ASP A 1 188 ? -4.338 8.295 7.115 1.00 85.50 188 ASP A O 1
ATOM 1453 N N . ASN A 1 189 ? -4.909 6.821 5.518 1.00 84.50 189 ASN A N 1
ATOM 1454 C CA . ASN A 1 189 ? -5.711 7.779 4.766 1.00 84.50 189 ASN A CA 1
ATOM 1455 C C . ASN A 1 189 ? -6.893 8.254 5.630 1.00 84.50 189 ASN A C 1
ATOM 1457 O O . ASN A 1 189 ? -7.482 7.476 6.385 1.00 84.50 189 ASN A O 1
ATOM 1461 N N . VAL A 1 190 ? -7.249 9.535 5.492 1.00 88.62 190 VAL A N 1
ATOM 1462 C CA . VAL A 1 190 ? -8.357 10.170 6.212 1.00 88.62 190 VAL A CA 1
ATOM 1463 C C . VAL A 1 190 ? -9.662 9.381 6.108 1.00 88.62 190 VAL A C 1
ATOM 1465 O O . VAL A 1 190 ? -10.371 9.275 7.104 1.00 88.62 190 VAL A O 1
ATOM 1468 N N . THR A 1 191 ? -9.972 8.796 4.952 1.00 90.12 191 THR A N 1
ATOM 1469 C CA . THR A 1 191 ? -11.201 8.025 4.739 1.00 90.12 191 THR A CA 1
ATOM 1470 C C . THR A 1 191 ? -11.207 6.775 5.615 1.00 90.12 191 THR A C 1
ATOM 1472 O O . THR A 1 191 ? -12.115 6.622 6.431 1.00 90.12 191 THR A O 1
ATOM 1475 N N . THR A 1 192 ? -10.148 5.960 5.552 1.00 88.69 192 THR A N 1
ATOM 1476 C CA . THR A 1 192 ? -9.980 4.769 6.401 1.00 88.69 192 THR A CA 1
ATOM 1477 C C . THR A 1 192 ? -10.007 5.144 7.881 1.00 88.69 192 THR A C 1
ATOM 1479 O O . THR A 1 192 ? -10.777 4.580 8.652 1.00 88.69 192 THR A O 1
ATOM 1482 N N . ALA A 1 193 ? -9.222 6.149 8.282 1.00 90.81 193 ALA A N 1
ATOM 1483 C CA . ALA A 1 193 ? -9.155 6.610 9.666 1.00 90.81 193 ALA A CA 1
ATOM 1484 C C . ALA A 1 193 ? -10.524 7.063 10.188 1.00 90.81 193 ALA A C 1
ATOM 1486 O O . ALA A 1 193 ? -10.894 6.756 11.318 1.00 90.81 193 ALA A O 1
ATOM 1487 N N . THR A 1 194 ? -11.299 7.762 9.359 1.00 90.81 194 THR A N 1
ATOM 1488 C CA . THR A 1 194 ? -12.637 8.229 9.727 1.00 90.81 194 THR A CA 1
ATOM 1489 C C . THR A 1 194 ? -13.615 7.062 9.856 1.00 90.81 194 THR A C 1
ATOM 1491 O O . THR A 1 194 ? -14.422 7.062 10.785 1.00 90.81 194 THR A O 1
ATOM 1494 N N . THR A 1 195 ? -13.552 6.065 8.967 1.00 90.75 195 THR A N 1
ATOM 1495 C CA . THR A 1 195 ? -14.364 4.843 9.083 1.00 90.75 195 THR A CA 1
ATOM 1496 C C . THR A 1 195 ? -14.043 4.104 10.383 1.00 90.75 195 THR A C 1
ATOM 1498 O O . THR A 1 195 ? -14.941 3.924 11.204 1.00 90.75 195 THR A O 1
ATOM 1501 N N . ILE A 1 196 ? -12.767 3.812 10.651 1.00 91.62 196 ILE A N 1
ATOM 1502 C CA . ILE A 1 196 ? -12.343 3.120 11.879 1.00 91.62 196 ILE A CA 1
ATOM 1503 C C . ILE A 1 196 ? -12.679 3.939 13.133 1.00 91.62 196 ILE A C 1
ATOM 1505 O O . ILE A 1 196 ? -13.106 3.396 14.147 1.00 91.62 196 ILE A O 1
ATOM 1509 N N . ALA A 1 197 ? -12.542 5.267 13.091 1.00 92.56 197 ALA A N 1
ATOM 1510 C CA . ALA A 1 197 ? -12.891 6.119 14.226 1.00 92.56 197 ALA A CA 1
ATOM 1511 C C . ALA A 1 197 ? -14.392 6.086 14.548 1.00 92.56 197 ALA A C 1
ATOM 1513 O O . ALA A 1 197 ? -14.761 6.203 15.717 1.00 92.56 197 ALA A O 1
ATOM 1514 N N . ARG A 1 198 ? -15.258 5.907 13.544 1.00 90.88 198 ARG A N 1
ATOM 1515 C CA . ARG A 1 198 ? -16.698 5.699 13.760 1.00 90.88 198 ARG A CA 1
ATOM 1516 C C . ARG A 1 198 ? -16.985 4.308 14.311 1.00 90.88 198 ARG A C 1
ATOM 1518 O O . ARG A 1 198 ? -17.762 4.199 15.251 1.00 90.88 198 ARG A O 1
ATOM 1525 N N . GLU A 1 199 ? -16.331 3.274 13.789 1.00 90.75 199 GLU A N 1
ATOM 1526 C CA . GLU A 1 199 ? -16.460 1.903 14.308 1.00 90.75 199 GLU A CA 1
ATOM 1527 C C . GLU A 1 199 ? -16.046 1.801 15.782 1.00 90.75 199 GLU A C 1
ATOM 1529 O O . GLU A 1 199 ? -16.742 1.185 16.585 1.00 90.75 199 GLU A O 1
ATOM 1534 N N . CYS A 1 200 ? -14.962 2.478 16.169 1.00 92.19 200 CYS A N 1
ATOM 1535 C CA . CYS A 1 200 ? -14.508 2.568 17.558 1.00 92.19 200 CYS A CA 1
ATOM 1536 C C . CYS A 1 200 ? -15.395 3.459 18.449 1.00 92.19 200 CYS A C 1
ATOM 1538 O O . CYS A 1 200 ? -15.126 3.570 19.643 1.00 92.19 200 CYS A O 1
ATOM 1540 N N . GLY A 1 201 ? -16.389 4.162 17.895 1.00 91.44 201 GLY A N 1
ATOM 1541 C CA . GLY A 1 201 ? -17.212 5.120 18.639 1.00 91.44 201 GLY A CA 1
ATOM 1542 C C . GLY A 1 201 ? -16.464 6.385 19.077 1.00 91.44 201 GLY A C 1
ATOM 1543 O O . GLY A 1 201 ? -16.883 7.054 20.021 1.00 91.44 201 GLY A O 1
ATOM 1544 N N . ILE A 1 202 ? -15.347 6.729 18.427 1.00 92.75 202 ILE A N 1
ATOM 1545 C CA . ILE A 1 202 ? -14.611 7.980 18.671 1.00 92.75 202 ILE A CA 1
ATOM 1546 C C . ILE A 1 202 ? -15.381 9.154 18.055 1.00 92.75 202 ILE A C 1
ATOM 1548 O O . ILE A 1 202 ? -15.580 10.161 18.734 1.00 92.75 202 ILE A O 1
ATOM 1552 N N . LEU A 1 203 ? -15.865 9.002 16.818 1.00 90.38 203 LEU A N 1
ATOM 1553 C CA . LEU A 1 203 ? -16.687 9.996 16.117 1.00 90.38 203 LEU A CA 1
ATOM 1554 C C . LEU A 1 203 ? -18.167 9.598 16.148 1.00 90.38 203 LEU A C 1
ATOM 1556 O O . LEU A 1 203 ? -18.505 8.473 15.785 1.00 90.38 203 LEU A O 1
ATOM 1560 N N . ASP A 1 204 ? -19.044 10.536 16.516 1.00 76.06 204 ASP A N 1
ATOM 1561 C CA . ASP A 1 204 ? -20.473 10.258 16.747 1.00 76.06 204 ASP A CA 1
ATOM 1562 C C . ASP A 1 204 ? -21.367 10.583 15.529 1.00 76.06 204 ASP A C 1
ATOM 1564 O O . ASP A 1 204 ? -22.519 10.153 15.458 1.00 76.06 204 ASP A O 1
ATOM 1568 N N . SER A 1 205 ? -20.868 11.332 14.534 1.00 65.00 205 SER A N 1
ATOM 1569 C CA . SER A 1 205 ? -21.642 11.695 13.336 1.00 65.00 205 SER A CA 1
ATOM 1570 C C . SER A 1 205 ? -20.793 11.804 12.063 1.00 65.00 205 SER A C 1
ATOM 1572 O O . SER A 1 205 ? -19.562 11.844 12.099 1.00 65.00 205 SER A O 1
ATOM 1574 N N . LYS A 1 206 ? -21.449 11.878 10.893 1.00 56.47 206 LYS A N 1
ATOM 1575 C CA . LYS A 1 206 ? -20.763 12.067 9.599 1.00 56.47 206 LYS A CA 1
ATOM 1576 C C . LYS A 1 206 ? -20.016 13.407 9.485 1.00 56.47 206 LYS A C 1
ATOM 1578 O O . LYS A 1 206 ? -19.077 13.473 8.700 1.00 56.47 206 LYS A O 1
ATOM 1583 N N . ASN A 1 207 ? -20.397 14.420 10.269 1.00 54.06 207 ASN A N 1
ATOM 1584 C CA . ASN A 1 207 ? -19.861 15.787 10.183 1.00 54.06 207 ASN A CA 1
ATOM 1585 C C . ASN A 1 207 ? -18.745 16.091 11.190 1.00 54.06 207 ASN A C 1
ATOM 1587 O O . ASN A 1 207 ? -18.216 17.201 11.194 1.00 54.06 207 ASN A O 1
ATOM 1591 N N . ASP A 1 208 ? -18.391 15.127 12.034 1.00 61.00 208 ASP A N 1
ATOM 1592 C CA . ASP A 1 208 ? -17.337 15.284 13.026 1.00 61.00 208 ASP A CA 1
ATOM 1593 C C . ASP A 1 208 ? -15.986 15.031 12.336 1.00 61.00 208 ASP A C 1
ATOM 1595 O O . ASP A 1 208 ? -15.529 13.896 12.199 1.00 61.00 208 ASP A O 1
ATOM 1599 N N . LEU A 1 209 ? -15.401 16.083 11.759 1.00 56.97 209 LEU A N 1
ATOM 1600 C CA . LEU A 1 209 ? -14.105 16.010 11.083 1.00 56.97 209 LEU A CA 1
ATOM 1601 C C . LEU A 1 209 ? -12.993 16.343 12.077 1.00 56.97 209 LEU A C 1
ATOM 1603 O O . LEU A 1 209 ? -12.956 17.429 12.655 1.00 56.97 209 LEU A O 1
ATOM 1607 N N . GLY A 1 210 ? -12.078 15.389 12.253 1.00 53.72 210 GLY A N 1
ATOM 1608 C CA . GLY A 1 210 ? -10.898 15.537 13.097 1.00 53.72 210 GLY A CA 1
ATOM 1609 C C . GLY A 1 210 ? -10.063 16.765 12.726 1.00 53.72 210 GLY A C 1
ATOM 1610 O O . GLY A 1 210 ? -9.921 17.122 11.555 1.00 53.72 210 GLY A O 1
ATOM 1611 N N . MET A 1 211 ? -9.485 17.410 13.741 1.00 45.25 211 MET A N 1
ATOM 1612 C CA . MET A 1 211 ? -8.462 18.432 13.531 1.00 45.25 211 MET A CA 1
ATOM 1613 C C . MET A 1 211 ? -7.272 17.818 12.786 1.00 45.25 211 MET A C 1
ATOM 1615 O O . MET A 1 211 ? -6.702 16.826 13.240 1.00 45.25 211 MET A O 1
ATOM 1619 N N . ARG A 1 212 ? -6.888 18.427 11.659 1.00 43.41 212 ARG A N 1
ATOM 1620 C CA . ARG A 1 212 ? -5.580 18.199 11.035 1.00 43.41 212 ARG A CA 1
ATOM 1621 C C . ARG A 1 212 ? -4.519 18.827 11.940 1.00 43.41 212 ARG A C 1
ATOM 1623 O O . ARG A 1 212 ? -4.646 20.007 12.266 1.00 43.41 212 ARG A O 1
ATOM 1630 N N . VAL A 1 213 ? -3.535 18.035 12.358 1.00 39.16 213 VAL A N 1
ATOM 1631 C CA . VAL A 1 213 ? -2.289 18.530 12.965 1.00 39.16 213 VAL A CA 1
ATOM 1632 C C . VAL A 1 213 ? -1.268 18.713 11.856 1.00 39.16 213 VAL A C 1
ATOM 1634 O O . VAL A 1 213 ? -1.241 17.830 10.967 1.00 39.16 213 VAL A O 1
#

Solvent-accessible surface area (backbone atoms only — not comparable to full-atom values): 12728 Å² tota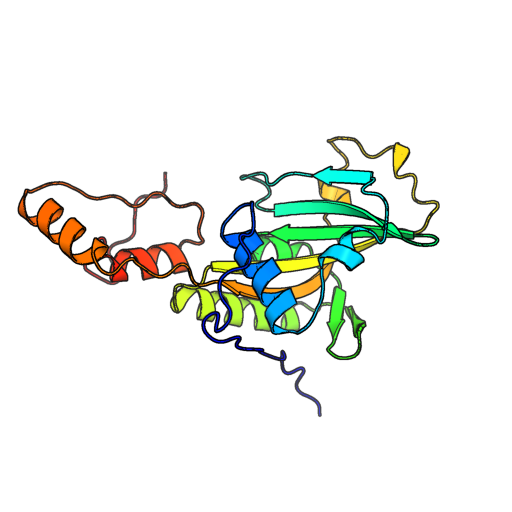l; per-residue (Å²): 136,85,76,88,71,78,85,79,81,86,80,75,80,8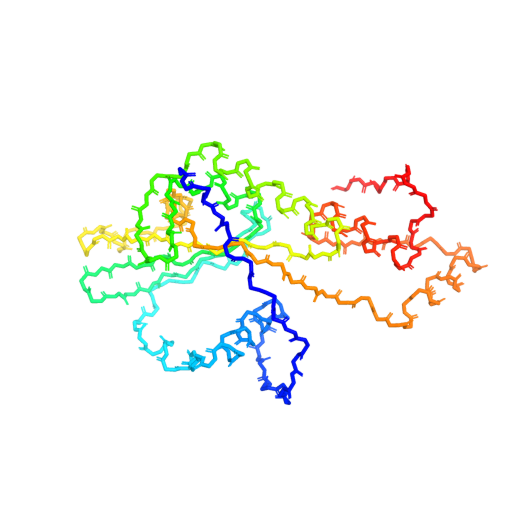1,88,55,83,78,74,88,64,87,72,55,70,73,54,38,51,56,53,46,52,36,49,78,72,73,41,71,60,75,62,57,62,68,64,39,60,77,76,46,78,45,70,75,36,85,88,78,40,31,29,37,40,30,29,42,45,96,78,26,34,38,36,40,36,40,26,40,36,74,67,45,56,73,27,27,48,25,28,45,50,99,87,68,51,77,44,79,46,47,71,75,57,51,54,55,52,51,53,49,48,54,51,40,15,62,73,38,18,50,53,31,24,39,29,33,38,81,40,62,68,83,70,57,73,91,72,64,50,81,85,43,48,67,66,70,64,39,68,19,30,36,62,49,79,47,72,44,75,77,77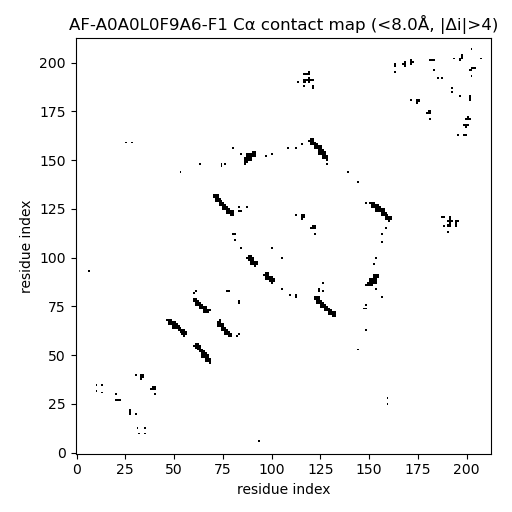,80,58,86,65,47,37,59,52,44,50,56,39,48,77,71,73,46,87,78,81,91,87,78,91,61,57,68,57,20,46,51,36,48,32,40,70,36,58,69,39,93,53,96,81,65,72,79,84,84,127

Radius of gyration: 19.74 Å; Cα contacts (8 Å, |Δi|>4): 275; chains: 1; bounding box: 48×40×59 Å

Nearest PDB structures (foldseek):
  8qmp-assembly1_A  TM=6.963E-01  e=1.715E-14  Arabidopsis thaliana
  8uyb-assembly1_A  TM=8.457E-01  e=5.197E-12  Escherichia coli K-12
  7n73-assembly1_A  TM=8.104E-01  e=8.779E-11  Homo sapiens
  7vpj-assembly1_A  TM=8.292E-01  e=9.733E-10  Homo sapiens
  7n77-assembly1_A  TM=7.127E-01  e=2.399E-09  Homo sapiens